Protein AF-A0A951CVF1-F1 (afdb_monomer_lite)

pLDDT: mean 73.62, std 17.89, range [34.09, 97.44]

Radius of gyration: 19.24 Å; chains: 1; bounding box: 40×36×58 Å

Structure (mmCIF, N/CA/C/O backbone):
data_AF-A0A951CVF1-F1
#
_entry.id   AF-A0A951CVF1-F1
#
loop_
_atom_site.group_PDB
_atom_site.id
_atom_site.type_symbol
_atom_site.label_atom_id
_atom_site.label_alt_id
_atom_site.label_comp_id
_atom_site.label_asym_id
_atom_site.label_entity_id
_atom_site.label_seq_id
_atom_site.pdbx_PDB_ins_code
_atom_site.Cartn_x
_atom_site.Cartn_y
_atom_site.Cartn_z
_atom_site.occupancy
_atom_site.B_iso_or_equiv
_atom_site.auth_seq_id
_atom_site.auth_comp_id
_atom_site.auth_asym_id
_atom_site.auth_atom_id
_atom_site.pdbx_PDB_model_num
ATOM 1 N N . MET A 1 1 ? 14.462 -9.670 14.005 1.00 42.16 1 MET A N 1
ATOM 2 C CA . MET A 1 1 ? 14.705 -10.720 12.999 1.00 42.16 1 MET A CA 1
ATOM 3 C C . MET A 1 1 ? 13.395 -11.450 12.802 1.00 42.16 1 MET A C 1
ATOM 5 O O . MET A 1 1 ? 12.771 -11.789 13.803 1.00 42.16 1 MET A O 1
ATOM 9 N N . TYR A 1 2 ? 12.939 -11.582 11.565 1.00 51.69 2 TYR A N 1
ATOM 10 C CA . TYR A 1 2 ? 11.705 -12.276 11.218 1.00 51.69 2 TYR A CA 1
ATOM 11 C C . TYR A 1 2 ? 11.973 -13.214 10.038 1.00 51.69 2 TYR A C 1
ATOM 13 O O . TYR A 1 2 ? 12.841 -12.945 9.209 1.00 51.69 2 TYR A O 1
ATOM 21 N N . LEU A 1 3 ? 11.250 -14.330 10.001 1.00 38.00 3 LEU A N 1
ATOM 22 C CA . LEU A 1 3 ? 11.200 -15.211 8.841 1.00 38.00 3 LEU A CA 1
ATOM 23 C C . LEU A 1 3 ? 9.997 -14.776 8.003 1.00 38.00 3 LEU A C 1
ATOM 25 O O . LEU A 1 3 ? 8.899 -14.655 8.553 1.00 38.00 3 LEU A O 1
ATOM 29 N N . SER A 1 4 ? 10.189 -14.522 6.712 1.00 45.16 4 SER A N 1
ATOM 30 C CA . SER A 1 4 ? 9.096 -14.252 5.779 1.00 45.16 4 SER A CA 1
ATOM 31 C C . SER A 1 4 ? 9.044 -15.333 4.709 1.00 45.16 4 SER A C 1
ATOM 33 O O . SER A 1 4 ? 10.050 -15.742 4.136 1.00 45.16 4 SER A O 1
ATOM 35 N N . THR A 1 5 ? 7.832 -15.804 4.446 1.00 34.09 5 THR A N 1
ATOM 36 C CA . THR A 1 5 ? 7.527 -16.671 3.311 1.00 34.09 5 THR A CA 1
ATOM 37 C C . THR A 1 5 ? 6.423 -15.992 2.526 1.00 34.09 5 THR A C 1
ATOM 39 O O . THR A 1 5 ? 5.352 -15.735 3.085 1.00 34.09 5 THR A O 1
ATOM 42 N N . ARG A 1 6 ? 6.675 -15.665 1.259 1.00 45.50 6 ARG A N 1
ATOM 43 C CA . ARG A 1 6 ? 5.664 -15.078 0.375 1.00 45.50 6 ARG A CA 1
ATOM 44 C C . ARG A 1 6 ? 5.330 -16.068 -0.730 1.00 45.50 6 ARG A C 1
ATOM 46 O O . ARG A 1 6 ? 6.228 -16.575 -1.398 1.00 45.50 6 ARG A O 1
ATOM 53 N N . PHE A 1 7 ? 4.037 -16.331 -0.874 1.00 38.12 7 PHE A N 1
ATOM 54 C CA . PHE A 1 7 ? 3.469 -17.024 -2.019 1.00 38.12 7 PHE A CA 1
ATOM 55 C C . PHE A 1 7 ? 2.869 -15.951 -2.908 1.00 38.12 7 PHE A C 1
ATOM 57 O O . PHE A 1 7 ? 1.955 -15.249 -2.479 1.00 38.12 7 PHE A O 1
ATOM 64 N N . ASP A 1 8 ? 3.419 -15.804 -4.102 1.00 41.84 8 ASP A N 1
ATOM 65 C CA . ASP A 1 8 ? 2.923 -14.856 -5.084 1.00 41.84 8 ASP A CA 1
ATOM 66 C C . ASP A 1 8 ? 2.537 -15.638 -6.337 1.00 41.84 8 ASP A C 1
ATOM 68 O O . ASP A 1 8 ? 3.298 -16.493 -6.801 1.00 41.84 8 ASP A O 1
ATOM 72 N N . GLY A 1 9 ? 1.331 -15.399 -6.836 1.00 35.00 9 GLY A N 1
ATOM 73 C CA . GLY A 1 9 ? 0.785 -16.097 -7.990 1.00 35.00 9 GLY A CA 1
ATOM 74 C C . GLY A 1 9 ? 0.067 -15.115 -8.895 1.00 35.00 9 GLY A C 1
ATOM 75 O O . GLY A 1 9 ? -1.057 -14.717 -8.600 1.00 35.00 9 GLY A O 1
ATOM 76 N N . ASP A 1 10 ? 0.706 -14.751 -10.002 1.00 44.12 10 ASP A N 1
ATOM 77 C CA . ASP A 1 10 ? 0.081 -13.939 -11.037 1.00 44.12 10 ASP A CA 1
ATOM 78 C C . ASP A 1 10 ? -0.820 -14.792 -11.939 1.00 44.12 10 ASP A C 1
ATOM 80 O O . ASP A 1 10 ? -0.379 -15.778 -12.535 1.00 44.12 10 ASP A O 1
ATOM 84 N N . ALA A 1 11 ? -2.077 -14.382 -12.093 1.00 45.47 11 ALA A N 1
ATOM 85 C CA . ALA A 1 11 ? -2.982 -14.950 -13.091 1.00 45.47 11 ALA A CA 1
ATOM 86 C C . ALA A 1 11 ? -2.815 -14.303 -14.483 1.00 45.47 11 ALA A C 1
ATOM 88 O O . ALA A 1 11 ? -3.362 -14.821 -15.457 1.00 45.47 11 ALA A O 1
ATOM 89 N N . ARG A 1 12 ? -2.096 -13.174 -14.594 1.00 47.41 12 ARG A N 1
ATOM 90 C CA . ARG A 1 12 ? -1.974 -12.355 -15.815 1.00 47.41 12 ARG A CA 1
ATOM 91 C C . ARG A 1 12 ? -0.653 -12.532 -16.578 1.00 47.41 12 ARG A C 1
ATOM 93 O O . ARG A 1 12 ? -0.558 -12.075 -17.713 1.00 47.41 12 ARG A O 1
ATOM 100 N N . GLY A 1 13 ? 0.304 -13.292 -16.046 1.00 46.69 13 GLY A N 1
ATOM 101 C CA . GLY A 1 13 ? 1.503 -13.706 -16.783 1.00 46.69 13 GLY A CA 1
ATOM 102 C C . GLY A 1 13 ? 2.522 -12.588 -17.053 1.00 46.69 13 GLY A C 1
ATOM 103 O O . GLY A 1 13 ? 2.377 -11.451 -16.620 1.00 46.69 13 GLY A O 1
ATOM 104 N N . ALA A 1 14 ? 3.610 -12.960 -17.737 1.00 49.53 14 ALA A N 1
ATOM 105 C CA . ALA A 1 14 ? 4.856 -12.196 -17.825 1.00 49.53 14 ALA A CA 1
ATOM 106 C C . ALA A 1 14 ? 4.695 -10.735 -18.280 1.00 49.53 14 ALA A C 1
ATOM 108 O O . ALA A 1 14 ? 3.988 -10.447 -19.245 1.00 49.53 14 ALA A O 1
ATOM 109 N N . VAL A 1 15 ? 5.452 -9.833 -17.654 1.00 49.72 15 VAL A N 1
ATOM 110 C CA . VAL A 1 15 ? 5.527 -8.413 -18.008 1.00 49.72 15 VAL A CA 1
ATOM 111 C C . VAL A 1 15 ? 6.842 -8.173 -18.757 1.00 49.72 15 VAL A C 1
ATOM 113 O O . VAL A 1 15 ? 7.907 -8.485 -18.232 1.00 49.72 15 VAL A O 1
ATOM 116 N N . PRO A 1 16 ? 6.849 -7.670 -19.998 1.00 43.56 16 PRO A N 1
ATOM 117 C CA . PRO A 1 16 ? 8.097 -7.347 -20.686 1.00 43.56 16 PRO A CA 1
ATOM 118 C C . PRO A 1 16 ? 8.904 -6.292 -19.909 1.00 43.56 16 PRO A C 1
ATOM 120 O O . PRO A 1 16 ? 8.435 -5.186 -19.654 1.00 43.56 16 PRO A O 1
ATOM 123 N N . THR A 1 17 ? 10.141 -6.636 -19.546 1.00 45.34 17 THR A N 1
ATOM 124 C CA . THR A 1 17 ? 11.130 -5.721 -18.953 1.00 45.34 17 THR A CA 1
ATOM 125 C C . THR A 1 17 ? 12.345 -5.599 -19.875 1.00 45.34 17 THR A C 1
ATOM 127 O O . THR A 1 17 ? 12.546 -6.429 -20.764 1.00 45.34 17 THR A O 1
ATOM 130 N N . ALA A 1 18 ? 13.193 -4.589 -19.656 1.00 39.81 18 ALA A N 1
ATOM 131 C CA . ALA A 1 18 ? 14.393 -4.336 -20.467 1.00 39.81 18 ALA A CA 1
ATOM 132 C C . ALA A 1 18 ? 15.417 -5.499 -20.493 1.00 39.81 18 ALA A C 1
ATOM 134 O O . ALA A 1 18 ? 16.334 -5.481 -21.310 1.00 39.81 18 ALA A O 1
ATOM 135 N N . TYR A 1 19 ? 15.248 -6.516 -19.639 1.00 34.34 19 TYR A N 1
ATOM 136 C CA . TYR A 1 19 ? 16.113 -7.698 -19.535 1.00 34.34 19 TYR A CA 1
ATOM 137 C C . TYR A 1 19 ? 15.403 -9.008 -19.935 1.00 34.34 19 TYR A C 1
ATOM 139 O O . TYR A 1 19 ? 15.925 -10.092 -19.687 1.00 34.34 19 TYR A O 1
ATOM 147 N N . GLY A 1 20 ? 14.218 -8.920 -20.554 1.00 38.94 20 GLY A N 1
ATOM 148 C CA . GLY A 1 20 ? 13.374 -10.060 -20.933 1.00 38.94 20 GLY A CA 1
ATOM 149 C C . GLY A 1 20 ? 11.994 -10.025 -20.260 1.00 38.94 20 GLY A C 1
ATOM 150 O O . GLY A 1 20 ? 11.681 -9.071 -19.544 1.00 38.94 20 GLY A O 1
ATOM 151 N N . PRO A 1 21 ? 11.130 -11.034 -20.482 1.00 37.12 21 PRO A N 1
ATOM 152 C CA . PRO A 1 21 ? 9.865 -11.160 -19.759 1.00 37.12 21 PRO A CA 1
ATOM 153 C C . PRO A 1 21 ? 10.136 -11.259 -18.248 1.00 37.12 21 PRO A C 1
ATOM 155 O O . PRO A 1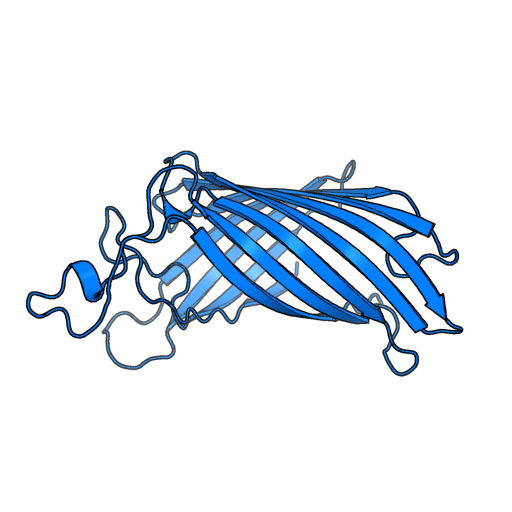 21 ? 10.560 -12.295 -17.740 1.00 37.12 21 PRO A O 1
ATOM 158 N N . GLY A 1 22 ? 9.922 -10.155 -17.537 1.00 35.03 22 GLY A N 1
ATOM 159 C CA . GLY A 1 22 ? 9.963 -10.064 -16.090 1.00 35.03 22 GLY A CA 1
ATOM 160 C C . GLY A 1 22 ? 8.604 -10.452 -15.530 1.00 35.03 22 GLY A C 1
ATOM 161 O O . GLY A 1 22 ? 7.594 -9.794 -15.738 1.00 35.03 22 GLY A O 1
ATOM 162 N N . TYR A 1 23 ? 8.553 -11.555 -14.809 1.00 43.53 23 TYR A N 1
ATOM 163 C CA . TYR A 1 23 ? 7.351 -11.939 -14.086 1.00 43.53 23 TYR A CA 1
ATOM 164 C C . TYR A 1 23 ? 7.339 -11.146 -12.772 1.00 43.53 23 TYR A C 1
ATOM 166 O O . TYR A 1 23 ? 8.226 -11.320 -11.929 1.00 43.53 23 TYR A O 1
ATOM 174 N N . LEU A 1 24 ? 6.375 -10.233 -12.612 1.00 46.69 24 LEU A N 1
ATOM 175 C CA . LEU A 1 24 ? 6.220 -9.448 -11.376 1.00 46.69 24 LEU A CA 1
ATOM 176 C C . LEU A 1 24 ? 5.932 -10.357 -10.183 1.00 46.69 24 LEU A C 1
ATOM 178 O O . LEU A 1 24 ? 6.469 -10.139 -9.099 1.00 46.69 24 LEU A O 1
ATOM 182 N N . SER A 1 25 ? 5.222 -11.448 -10.458 1.00 40.81 25 SER A N 1
ATOM 183 C CA . SER A 1 25 ? 5.150 -12.649 -9.650 1.00 40.81 25 SER A CA 1
ATOM 184 C C . SER A 1 25 ? 5.539 -13.833 -10.533 1.00 40.81 25 SER A C 1
ATOM 186 O O . SER A 1 25 ? 4.828 -14.254 -11.443 1.00 40.81 25 SER A O 1
ATOM 188 N N . GLU A 1 26 ? 6.736 -14.359 -10.302 1.00 41.47 26 GLU A N 1
ATOM 189 C CA . GLU A 1 26 ? 7.000 -15.743 -10.669 1.00 41.47 26 GLU A CA 1
ATOM 190 C C . GLU A 1 26 ? 6.181 -16.593 -9.703 1.00 41.47 26 GLU A C 1
ATOM 192 O O . GLU A 1 26 ? 6.094 -16.243 -8.528 1.00 41.47 26 GLU A O 1
ATOM 197 N N . THR A 1 27 ? 5.617 -17.708 -10.161 1.00 47.19 27 THR A N 1
ATOM 198 C CA . THR A 1 27 ? 5.191 -18.826 -9.305 1.00 47.19 27 THR A CA 1
ATOM 199 C C . THR A 1 27 ? 6.395 -19.330 -8.510 1.00 47.19 27 THR A C 1
ATOM 201 O O . THR A 1 27 ? 7.038 -20.325 -8.860 1.00 47.19 27 THR A O 1
ATOM 204 N N . ALA A 1 28 ? 6.752 -18.564 -7.491 1.00 40.22 28 ALA A N 1
ATOM 205 C CA . ALA A 1 28 ? 7.983 -18.651 -6.751 1.00 40.22 28 ALA A CA 1
ATOM 206 C C . ALA A 1 28 ? 7.670 -18.516 -5.267 1.00 40.22 28 ALA A C 1
ATOM 208 O O . ALA A 1 28 ? 6.965 -17.609 -4.824 1.00 40.22 28 ALA A O 1
ATOM 209 N N . VAL A 1 29 ? 8.211 -19.449 -4.498 1.00 43.66 29 VAL A N 1
ATOM 210 C CA . VAL A 1 29 ? 8.271 -19.344 -3.051 1.00 43.66 29 VAL A CA 1
ATOM 211 C C . VAL A 1 29 ? 9.489 -18.491 -2.746 1.00 43.66 29 VAL A C 1
ATOM 213 O O . VAL A 1 29 ? 10.617 -18.918 -2.987 1.00 43.66 29 VAL A O 1
ATOM 216 N N . ILE A 1 30 ? 9.270 -17.278 -2.244 1.00 49.97 30 ILE A N 1
ATOM 217 C CA . ILE A 1 30 ? 10.370 -16.439 -1.765 1.00 49.97 30 ILE A CA 1
ATOM 218 C C . ILE A 1 30 ? 10.569 -16.756 -0.287 1.00 49.97 30 ILE A C 1
ATOM 220 O O . ILE A 1 30 ? 9.703 -16.453 0.543 1.00 49.97 30 ILE A O 1
ATOM 224 N N . LEU A 1 31 ? 11.695 -17.397 0.025 1.00 44.88 31 LEU A N 1
ATOM 225 C CA . LEU A 1 31 ? 12.142 -17.626 1.396 1.00 44.88 31 LEU A CA 1
ATOM 226 C C . LEU A 1 31 ? 13.079 -16.485 1.781 1.00 44.88 31 LEU A C 1
ATOM 228 O O . LEU A 1 31 ? 14.192 -16.406 1.269 1.00 44.88 31 LEU A O 1
ATOM 232 N N . GLY A 1 32 ? 12.612 -15.593 2.654 1.00 47.78 32 GLY A N 1
ATOM 233 C CA . GLY A 1 32 ? 13.332 -14.400 3.084 1.00 47.78 32 GLY A CA 1
ATOM 234 C C . GLY A 1 32 ? 13.745 -14.464 4.552 1.00 47.78 32 GLY A C 1
ATOM 235 O O . GLY A 1 32 ? 12.953 -14.809 5.436 1.00 47.78 32 GLY A O 1
ATOM 236 N N . LEU A 1 33 ? 14.993 -14.086 4.829 1.00 49.88 33 LEU A N 1
ATOM 237 C CA . LEU A 1 33 ? 15.462 -13.778 6.174 1.00 49.88 33 LEU A CA 1
ATOM 238 C C . LEU A 1 33 ? 15.526 -12.261 6.342 1.00 49.88 33 LEU A C 1
ATOM 240 O O . LEU A 1 33 ? 16.337 -11.577 5.714 1.00 49.88 33 LEU A O 1
ATOM 244 N N . GLY A 1 34 ? 14.650 -11.742 7.199 1.00 49.94 34 GLY A N 1
ATOM 245 C CA . GLY A 1 34 ? 14.460 -10.314 7.390 1.00 49.94 34 GLY A CA 1
ATOM 246 C C . GLY A 1 34 ? 14.977 -9.793 8.727 1.00 49.94 34 GLY A C 1
ATOM 247 O O . GLY A 1 34 ? 14.846 -10.418 9.789 1.00 49.94 34 GLY A O 1
ATOM 248 N N . MET A 1 35 ? 15.509 -8.579 8.711 1.00 56.41 35 MET A N 1
ATOM 249 C CA . MET A 1 35 ? 15.710 -7.756 9.897 1.00 56.41 35 MET A CA 1
ATOM 250 C C . MET A 1 35 ? 14.869 -6.491 9.773 1.00 56.41 35 MET A C 1
ATOM 252 O O . MET A 1 35 ? 14.878 -5.837 8.740 1.00 56.41 35 MET A O 1
ATOM 256 N N . ALA A 1 36 ? 14.161 -6.140 10.845 1.00 66.12 36 ALA A N 1
ATOM 257 C CA . ALA A 1 36 ? 13.445 -4.878 10.968 1.00 66.12 36 ALA A CA 1
ATOM 258 C C . ALA A 1 36 ? 13.985 -4.119 12.182 1.00 66.12 36 ALA A C 1
ATOM 260 O O . ALA A 1 36 ? 14.271 -4.728 13.223 1.00 66.12 36 ALA A O 1
ATOM 261 N N . SER A 1 37 ? 14.139 -2.805 12.046 1.00 60.81 37 SER A N 1
ATOM 262 C CA . SER A 1 37 ? 14.485 -1.914 13.145 1.00 60.81 37 SER A CA 1
ATOM 263 C C . SER A 1 37 ? 13.315 -1.793 14.120 1.00 60.81 37 SER A C 1
ATOM 265 O O . SER A 1 37 ? 12.166 -2.101 13.801 1.00 60.81 37 SER A O 1
ATOM 267 N N . LYS A 1 38 ? 13.589 -1.293 15.329 1.00 71.69 38 LYS A N 1
ATOM 268 C CA . LYS A 1 38 ? 12.503 -0.800 16.181 1.00 71.69 38 LYS A CA 1
ATOM 269 C C . LYS A 1 38 ? 11.852 0.406 15.484 1.00 71.69 38 LYS A C 1
ATOM 271 O O . LYS A 1 38 ? 12.597 1.210 14.914 1.00 71.69 38 LYS A O 1
ATOM 276 N N . PRO A 1 39 ? 10.517 0.551 15.531 1.00 71.25 39 PRO A N 1
ATOM 277 C CA . PRO A 1 39 ? 9.862 1.742 15.018 1.00 71.25 39 PRO A CA 1
ATOM 278 C C . PRO A 1 39 ? 10.392 2.990 15.733 1.00 71.25 39 PRO A C 1
ATOM 280 O O . PRO A 1 39 ? 10.369 3.062 16.963 1.00 71.25 39 PRO A O 1
ATOM 283 N N . TRP A 1 40 ? 10.865 3.972 14.974 1.00 68.12 40 TRP A N 1
ATOM 284 C CA . TRP A 1 40 ? 11.334 5.262 15.474 1.00 68.12 40 TRP A CA 1
ATOM 285 C C . TRP A 1 40 ? 10.550 6.372 14.778 1.00 68.12 40 TRP A C 1
ATOM 287 O O . TRP A 1 40 ? 10.551 6.459 13.557 1.00 68.12 40 TRP A O 1
ATOM 297 N N . HIS A 1 41 ? 9.802 7.179 15.537 1.00 74.31 41 HIS A N 1
ATOM 298 C CA . HIS A 1 41 ? 8.880 8.195 14.996 1.00 74.31 41 HIS A CA 1
ATOM 299 C C . HIS A 1 41 ? 7.956 7.690 13.869 1.00 74.31 41 HIS A C 1
ATOM 301 O O . HIS A 1 41 ? 7.728 8.389 12.883 1.00 74.31 41 HIS A O 1
ATOM 307 N N . HIS A 1 42 ? 7.384 6.492 14.040 1.00 74.19 42 HIS A N 1
ATOM 308 C CA . HIS A 1 42 ? 6.515 5.825 13.056 1.00 74.19 42 HIS A CA 1
ATOM 309 C C . HIS A 1 42 ? 7.219 5.342 11.780 1.00 74.19 42 HIS A C 1
ATOM 311 O O . HIS A 1 42 ? 6.539 4.913 10.852 1.00 74.19 42 HIS A O 1
ATOM 317 N N . LEU A 1 43 ? 8.552 5.383 11.745 1.00 69.56 43 LEU A N 1
ATOM 318 C CA . LEU A 1 43 ? 9.378 4.830 10.679 1.00 69.56 43 LEU A CA 1
ATOM 319 C C . LEU A 1 43 ? 9.985 3.504 11.124 1.00 69.56 43 LEU A C 1
ATOM 321 O O . LEU A 1 43 ? 10.550 3.398 12.212 1.00 69.56 43 LEU A O 1
ATOM 325 N N . THR A 1 44 ? 9.901 2.504 10.260 1.00 75.12 44 THR A N 1
ATOM 326 C CA . THR A 1 44 ? 10.525 1.197 10.439 1.00 75.12 44 THR A CA 1
ATOM 327 C C . THR A 1 44 ? 11.395 0.923 9.227 1.00 75.12 44 THR A C 1
ATOM 329 O O . THR A 1 44 ? 10.906 0.919 8.101 1.00 75.12 44 THR A O 1
ATOM 332 N N . ALA A 1 45 ? 12.685 0.697 9.445 1.00 71.19 45 ALA A N 1
ATOM 333 C CA . ALA A 1 45 ? 13.577 0.231 8.397 1.00 71.19 45 ALA A CA 1
ATOM 334 C C . ALA A 1 45 ? 13.592 -1.294 8.399 1.00 71.19 45 ALA A C 1
ATOM 336 O O . ALA A 1 45 ? 13.619 -1.913 9.465 1.00 71.19 45 ALA A O 1
ATOM 337 N N . TRP A 1 46 ? 13.599 -1.908 7.225 1.00 77.44 46 TRP A N 1
ATOM 338 C CA . TRP A 1 46 ? 13.741 -3.347 7.092 1.00 77.44 46 TRP A CA 1
ATOM 339 C C . TRP A 1 46 ? 14.666 -3.704 5.937 1.00 77.44 46 TRP A C 1
ATOM 341 O O . TRP A 1 46 ? 14.816 -2.962 4.968 1.00 77.44 46 TRP A O 1
ATOM 351 N N . ALA A 1 47 ? 15.310 -4.851 6.067 1.00 62.69 47 ALA A N 1
ATOM 352 C CA . ALA A 1 47 ? 16.105 -5.461 5.022 1.00 62.69 47 ALA A CA 1
ATOM 353 C C . ALA A 1 47 ? 15.797 -6.952 5.010 1.00 62.69 47 ALA A C 1
ATOM 355 O O . ALA A 1 47 ? 15.733 -7.584 6.065 1.00 62.69 47 ALA A O 1
ATOM 356 N N . GLU A 1 48 ? 15.592 -7.496 3.821 1.00 67.69 48 GLU A N 1
ATOM 357 C CA . GLU A 1 48 ? 15.296 -8.897 3.580 1.00 67.69 48 GLU A CA 1
ATOM 358 C C . GLU A 1 48 ? 16.265 -9.421 2.524 1.00 67.69 48 GLU A C 1
ATOM 360 O O . GLU A 1 48 ? 16.375 -8.874 1.424 1.00 67.69 48 GLU A O 1
ATOM 365 N N . ALA A 1 49 ? 16.987 -10.476 2.883 1.00 67.31 49 ALA A N 1
ATOM 366 C CA . ALA A 1 49 ? 17.728 -11.286 1.933 1.00 67.31 49 ALA A CA 1
ATOM 367 C C . ALA A 1 49 ? 16.926 -12.565 1.729 1.00 67.31 49 ALA A C 1
ATOM 369 O O . ALA A 1 49 ? 16.701 -13.305 2.691 1.00 67.31 49 ALA A O 1
ATOM 370 N N . GLY A 1 50 ? 16.459 -12.798 0.510 1.00 56.28 50 GLY A N 1
ATOM 371 C CA . GLY A 1 50 ? 15.694 -13.986 0.181 1.00 56.28 50 GLY A CA 1
ATOM 372 C C . GLY A 1 50 ? 16.172 -14.667 -1.085 1.00 56.28 50 GLY A C 1
ATOM 373 O O . GLY A 1 50 ? 16.923 -14.109 -1.883 1.00 56.28 50 GLY A O 1
ATOM 374 N N . GLU A 1 51 ? 15.708 -15.895 -1.259 1.00 49.91 51 GLU A N 1
ATOM 375 C CA . GLU A 1 51 ? 15.845 -16.640 -2.504 1.00 49.91 51 GLU A CA 1
ATOM 376 C C . GLU A 1 51 ? 14.455 -16.930 -3.056 1.00 49.91 51 GLU A C 1
ATOM 378 O O . GLU A 1 51 ? 13.578 -17.427 -2.344 1.00 49.91 51 GLU A O 1
ATOM 383 N N . ALA A 1 52 ? 14.250 -16.590 -4.327 1.00 51.38 52 ALA A N 1
ATOM 384 C CA . ALA A 1 52 ? 13.039 -16.933 -5.054 1.00 51.38 52 ALA A CA 1
ATOM 385 C C . ALA A 1 52 ? 13.206 -18.329 -5.671 1.00 51.38 52 ALA A C 1
ATOM 387 O O . ALA A 1 52 ? 14.006 -18.517 -6.590 1.00 51.38 52 ALA A O 1
ATOM 388 N N . LEU A 1 53 ? 12.446 -19.303 -5.163 1.00 52.22 53 LEU A N 1
ATOM 389 C CA . LEU A 1 53 ? 12.421 -20.686 -5.643 1.00 52.2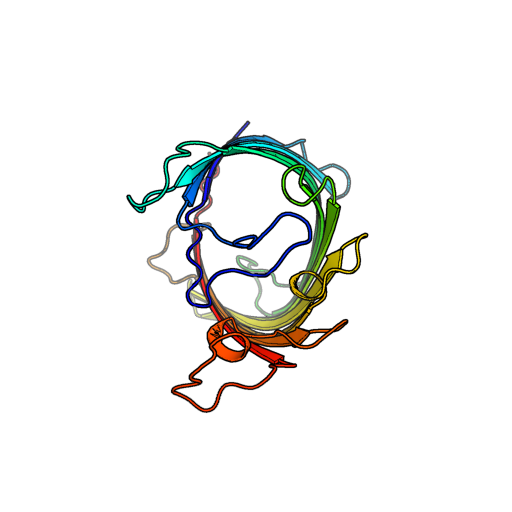2 53 LE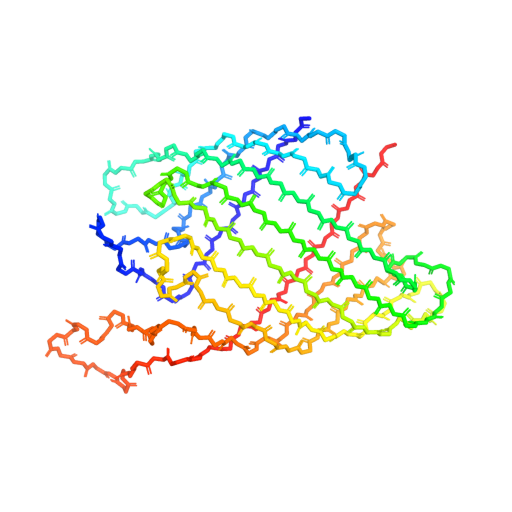U A CA 1
ATOM 390 C C . LEU A 1 53 ? 11.196 -20.900 -6.535 1.00 52.22 53 LEU A C 1
ATOM 392 O O . LEU A 1 53 ? 10.069 -20.908 -6.043 1.00 52.22 53 LEU A O 1
ATOM 396 N N . ARG A 1 54 ? 11.390 -21.089 -7.843 1.00 48.81 54 ARG A N 1
ATOM 397 C CA . ARG A 1 54 ? 10.298 -21.364 -8.798 1.00 48.81 54 ARG A CA 1
ATOM 398 C C . ARG A 1 54 ? 9.764 -22.796 -8.644 1.00 48.81 54 ARG A C 1
ATOM 400 O O . ARG A 1 54 ? 10.543 -23.741 -8.623 1.00 48.81 54 ARG A O 1
ATOM 407 N N . TYR A 1 55 ? 8.438 -22.966 -8.574 1.00 45.09 55 TYR A N 1
ATOM 408 C CA . TYR A 1 55 ? 7.792 -24.279 -8.365 1.00 45.09 55 TYR A CA 1
ATOM 409 C C . TYR A 1 55 ? 7.361 -25.001 -9.666 1.00 45.09 55 TYR A C 1
ATOM 411 O O . TYR A 1 55 ? 7.016 -26.180 -9.619 1.00 45.09 55 TYR A O 1
ATOM 419 N N . LEU A 1 56 ? 7.387 -24.346 -10.839 1.00 44.47 56 LEU A N 1
ATOM 420 C CA . LEU A 1 56 ? 6.987 -24.965 -12.120 1.00 44.47 56 LEU A CA 1
ATOM 421 C C . LEU A 1 56 ? 8.188 -25.510 -12.926 1.00 44.47 56 LEU A C 1
ATOM 423 O O . LEU A 1 56 ? 9.215 -24.836 -13.003 1.00 44.47 56 LEU A O 1
ATOM 427 N N . PRO A 1 57 ? 8.080 -26.692 -13.575 1.00 42.81 57 PRO A N 1
ATOM 428 C CA . PRO A 1 57 ? 9.242 -27.540 -13.881 1.00 42.81 57 PRO A CA 1
ATOM 429 C C . PRO A 1 57 ? 10.020 -27.205 -15.163 1.00 42.81 57 PRO A C 1
ATOM 431 O O . PRO A 1 57 ? 10.859 -28.005 -15.563 1.00 42.81 57 PRO A O 1
ATOM 434 N N . ASN A 1 58 ? 9.730 -26.103 -15.865 1.00 44.59 58 ASN A N 1
ATOM 435 C CA . ASN A 1 58 ? 10.071 -26.014 -17.295 1.00 44.59 58 ASN A CA 1
ATOM 436 C C . ASN A 1 58 ? 11.163 -25.005 -17.699 1.00 44.59 58 ASN A C 1
ATOM 438 O O . ASN A 1 58 ? 11.217 -24.616 -18.862 1.00 44.59 58 ASN A O 1
ATOM 442 N N . THR A 1 59 ? 12.057 -24.597 -16.794 1.00 47.66 59 THR A N 1
ATOM 443 C CA . THR A 1 59 ? 13.251 -23.798 -17.151 1.00 47.66 59 THR A CA 1
ATOM 444 C C . THR A 1 59 ? 14.414 -24.061 -16.186 1.00 47.66 59 THR A C 1
ATOM 446 O O . THR A 1 59 ? 14.205 -24.088 -14.979 1.00 47.66 59 THR A O 1
ATOM 449 N N . ASN A 1 60 ? 15.627 -24.225 -16.726 1.00 51.22 60 ASN A N 1
ATOM 450 C CA . ASN A 1 60 ? 16.857 -24.716 -16.073 1.00 51.22 60 ASN A CA 1
ATOM 451 C C . ASN A 1 60 ? 17.508 -23.818 -14.990 1.00 51.22 60 ASN A C 1
ATOM 453 O O . ASN A 1 60 ? 18.624 -24.123 -14.581 1.00 51.22 60 ASN A O 1
ATOM 457 N N . ASP A 1 61 ? 16.850 -22.764 -14.497 1.00 49.41 61 ASP A N 1
ATOM 458 C CA . ASP A 1 61 ? 17.389 -21.902 -13.430 1.00 49.41 61 ASP A CA 1
ATOM 459 C C . ASP A 1 61 ? 16.513 -21.980 -12.174 1.00 49.41 61 ASP A C 1
ATOM 461 O O . ASP A 1 61 ? 15.336 -21.611 -12.181 1.00 49.41 61 ASP A O 1
ATOM 465 N N . THR A 1 62 ? 17.092 -22.511 -11.095 1.00 55.00 62 THR A N 1
ATOM 466 C CA . THR A 1 62 ? 16.374 -23.044 -9.925 1.00 55.00 62 THR A CA 1
ATOM 467 C C . THR A 1 62 ? 16.349 -22.134 -8.693 1.00 55.00 62 THR A C 1
ATOM 469 O O . THR A 1 62 ? 15.542 -22.385 -7.800 1.00 55.00 62 THR A O 1
ATOM 472 N N . ALA A 1 63 ? 17.144 -21.064 -8.626 1.00 55.75 63 ALA A N 1
ATOM 473 C CA . ALA A 1 63 ? 17.080 -20.087 -7.533 1.00 55.75 63 ALA A CA 1
ATOM 474 C C . ALA A 1 63 ? 17.682 -18.741 -7.960 1.00 55.75 63 ALA A C 1
ATOM 476 O O . ALA A 1 63 ? 18.825 -18.693 -8.414 1.00 55.75 63 ALA A O 1
ATOM 477 N N . ILE A 1 64 ? 16.931 -17.645 -7.800 1.00 63.69 64 ILE A N 1
ATOM 478 C CA . ILE A 1 64 ? 17.426 -16.286 -8.074 1.00 63.69 64 ILE A CA 1
ATOM 479 C C . ILE A 1 64 ? 17.531 -15.527 -6.741 1.00 63.69 64 ILE A C 1
ATOM 481 O O . ILE A 1 64 ? 16.527 -15.444 -6.022 1.00 63.69 64 ILE A O 1
ATOM 485 N N . PRO A 1 65 ? 18.706 -14.962 -6.396 1.00 61.28 65 PRO A N 1
ATOM 486 C CA . PRO A 1 65 ? 18.863 -14.177 -5.178 1.00 61.28 65 PRO A CA 1
ATOM 487 C C . PRO A 1 65 ? 18.066 -12.868 -5.271 1.00 61.28 65 PRO A C 1
ATOM 489 O O . PRO A 1 65 ? 18.203 -12.101 -6.229 1.00 61.28 65 PRO A O 1
ATOM 492 N N . ASP A 1 66 ? 17.248 -12.600 -4.256 1.00 63.78 66 ASP A N 1
ATOM 493 C CA . ASP A 1 66 ? 16.394 -11.420 -4.149 1.00 63.78 66 ASP A CA 1
ATOM 494 C C . ASP A 1 66 ? 16.756 -10.626 -2.888 1.00 63.78 66 ASP A C 1
ATOM 496 O O . ASP A 1 66 ? 16.469 -11.019 -1.756 1.00 63.78 66 ASP A O 1
ATOM 500 N N . TYR A 1 67 ? 17.425 -9.492 -3.094 1.00 73.31 67 TYR A N 1
ATOM 501 C CA . TYR A 1 67 ? 17.787 -8.570 -2.023 1.00 73.31 67 TYR A CA 1
ATOM 502 C C . TYR A 1 67 ? 16.851 -7.372 -2.051 1.00 73.31 67 TYR A C 1
ATOM 504 O O . TYR A 1 67 ? 16.808 -6.627 -3.041 1.00 73.31 67 TYR A O 1
ATOM 512 N N . ARG A 1 68 ? 16.144 -7.168 -0.938 1.00 78.31 68 ARG A N 1
ATOM 513 C CA . ARG A 1 68 ? 15.217 -6.057 -0.757 1.00 78.31 68 ARG A CA 1
ATOM 514 C C . ARG A 1 68 ? 15.536 -5.301 0.517 1.00 78.31 68 ARG A C 1
ATOM 516 O O . ARG A 1 68 ? 15.864 -5.878 1.550 1.00 78.31 68 ARG A O 1
ATOM 523 N N . GLY A 1 69 ? 15.416 -3.991 0.450 1.00 79.25 69 GLY A N 1
ATOM 524 C CA . GLY A 1 69 ? 15.524 -3.134 1.620 1.00 79.25 69 GLY A CA 1
ATOM 525 C C . GLY A 1 69 ? 14.505 -2.029 1.517 1.00 79.25 69 GLY A C 1
ATOM 526 O O . GLY A 1 69 ? 14.193 -1.587 0.415 1.00 79.25 69 GLY A O 1
ATOM 527 N N . GLY A 1 70 ? 13.976 -1.577 2.642 1.00 82.31 70 GLY A N 1
ATOM 528 C CA . GLY A 1 70 ? 12.989 -0.525 2.595 1.00 82.31 70 GLY A CA 1
ATOM 529 C C . GLY A 1 70 ? 12.752 0.204 3.896 1.00 82.31 70 GLY A C 1
ATOM 530 O O . GLY A 1 70 ? 13.195 -0.188 4.976 1.00 82.31 70 GLY A O 1
ATOM 531 N N . LEU A 1 71 ? 12.034 1.307 3.752 1.00 81.25 71 LEU A N 1
ATOM 532 C CA . LEU A 1 71 ? 11.520 2.122 4.836 1.00 81.25 71 LEU A CA 1
ATOM 533 C C . LEU A 1 71 ? 9.999 2.058 4.771 1.00 81.25 71 LEU A C 1
ATOM 535 O O . LEU A 1 71 ? 9.427 2.297 3.714 1.00 81.25 71 LEU A O 1
ATOM 539 N N . ASN A 1 72 ? 9.368 1.760 5.899 1.00 80.12 72 ASN A N 1
ATOM 540 C CA . ASN A 1 72 ? 7.926 1.801 6.083 1.00 80.12 72 ASN A CA 1
ATOM 541 C C . ASN A 1 72 ? 7.589 2.927 7.061 1.00 80.12 72 ASN A C 1
ATOM 543 O O . ASN A 1 72 ? 8.141 2.985 8.161 1.00 80.12 72 ASN A O 1
ATOM 547 N N . ALA A 1 73 ? 6.680 3.810 6.675 1.00 78.69 73 ALA A N 1
ATOM 548 C CA . ALA A 1 73 ? 6.093 4.824 7.532 1.00 78.69 73 ALA A CA 1
ATOM 549 C C . ALA A 1 73 ? 4.597 4.546 7.652 1.00 78.69 73 ALA A C 1
ATOM 551 O O . ALA A 1 73 ? 3.882 4.654 6.662 1.00 78.69 73 ALA A O 1
ATOM 552 N N . ALA A 1 74 ? 4.102 4.228 8.846 1.00 78.00 74 ALA A N 1
ATOM 553 C CA . ALA A 1 74 ? 2.683 3.943 9.053 1.00 78.00 74 ALA A CA 1
ATOM 554 C C . ALA A 1 74 ? 2.090 4.865 10.119 1.00 78.00 74 ALA A C 1
ATOM 556 O O . ALA A 1 74 ? 2.604 4.972 11.235 1.00 78.00 74 ALA A O 1
ATOM 557 N N . ARG A 1 75 ? 0.982 5.529 9.794 1.00 82.50 75 ARG A N 1
ATOM 558 C CA . ARG A 1 75 ? 0.218 6.350 10.737 1.00 82.50 75 ARG A CA 1
ATOM 559 C C . ARG A 1 75 ? -1.255 6.011 10.649 1.00 82.50 75 ARG A C 1
ATOM 561 O O . ARG A 1 75 ? -1.813 5.914 9.565 1.00 82.50 75 ARG A O 1
ATOM 568 N N . GLY A 1 76 ? -1.887 5.883 11.806 1.00 82.62 76 GLY A N 1
ATOM 569 C CA . GLY A 1 76 ? -3.319 5.666 11.917 1.00 82.62 76 GLY A CA 1
ATOM 570 C C . GLY A 1 76 ? -3.933 6.632 12.921 1.00 82.62 76 GLY A C 1
ATOM 571 O O . GLY A 1 76 ? -3.323 6.949 13.941 1.00 82.62 76 GLY A O 1
ATOM 572 N N . PHE A 1 77 ? -5.141 7.094 12.626 1.00 86.19 77 PHE A N 1
ATOM 573 C CA . PHE A 1 77 ? -5.904 8.039 13.430 1.00 86.19 77 PHE A CA 1
ATOM 574 C C . PHE A 1 77 ? -7.326 7.520 13.649 1.00 86.19 77 PHE A C 1
ATOM 576 O O . PHE A 1 77 ? -7.907 6.864 12.781 1.00 86.19 77 PHE A O 1
ATOM 583 N N . GLY A 1 78 ? -7.904 7.869 14.800 1.00 87.31 78 GLY A N 1
ATOM 584 C CA . GLY A 1 78 ? -9.291 7.555 15.135 1.00 87.31 78 GLY A CA 1
ATOM 585 C C . GLY A 1 78 ? -9.506 6.108 15.579 1.00 87.31 78 GLY A C 1
ATOM 586 O O . GLY A 1 78 ? -8.659 5.494 16.230 1.00 87.31 78 GLY A O 1
ATOM 587 N N . SER A 1 79 ? -10.678 5.571 15.256 1.00 88.75 79 SER A N 1
ATOM 588 C CA . SER A 1 79 ? -11.121 4.252 15.706 1.00 88.75 79 SER A CA 1
ATOM 589 C C . SER A 1 79 ? -10.582 3.139 14.809 1.00 88.75 79 SER A C 1
ATOM 591 O O . SER A 1 79 ? -11.337 2.562 14.036 1.00 88.75 79 SER A O 1
ATOM 593 N N . LEU A 1 80 ? -9.288 2.828 14.891 1.00 83.44 80 LEU A N 1
ATOM 594 C CA . LEU A 1 80 ? -8.660 1.731 14.132 1.00 83.44 80 LEU A CA 1
ATOM 595 C C . LEU A 1 80 ? -9.192 0.341 14.537 1.00 83.44 80 LEU A C 1
ATOM 597 O O . LEU A 1 80 ? -9.990 0.202 15.469 1.00 83.44 80 LEU A O 1
ATOM 601 N N . LEU A 1 81 ? -8.753 -0.701 13.826 1.00 73.69 81 LEU A N 1
ATOM 602 C CA . LEU A 1 81 ? -9.230 -2.063 14.050 1.00 73.69 81 LEU A CA 1
ATOM 603 C C . LEU A 1 81 ? -8.751 -2.531 15.430 1.00 73.69 81 LEU A C 1
ATOM 605 O O . LEU A 1 81 ? -7.564 -2.451 15.734 1.00 73.69 81 LEU A O 1
ATOM 609 N N . GLY A 1 82 ? -9.679 -2.957 16.288 1.00 71.88 82 GLY A N 1
ATOM 610 C CA . GLY A 1 82 ? -9.396 -3.252 17.699 1.00 71.88 82 GLY A CA 1
ATOM 611 C C . GLY A 1 82 ? -9.528 -2.054 18.651 1.00 71.88 82 GLY A C 1
ATOM 612 O O . GLY A 1 82 ? -9.343 -2.213 19.859 1.00 71.88 82 GLY A O 1
ATOM 613 N N . SER A 1 83 ? -9.898 -0.865 18.157 1.00 74.94 83 SER A N 1
ATOM 614 C CA . SER A 1 83 ? -10.276 0.256 19.024 1.00 74.94 83 SER A CA 1
ATOM 615 C C . SER A 1 83 ? -11.478 -0.108 19.903 1.00 74.94 83 SER A C 1
ATOM 617 O O . SER A 1 83 ? -12.404 -0.813 19.490 1.00 74.94 83 SER A O 1
ATOM 619 N N . ARG A 1 84 ? -11.494 0.404 21.139 1.00 76.50 84 ARG A N 1
ATOM 620 C CA . ARG A 1 84 ? -12.614 0.193 22.072 1.00 76.50 84 ARG A CA 1
ATOM 621 C C . ARG A 1 84 ? -13.891 0.887 21.603 1.00 76.50 84 ARG A C 1
ATOM 623 O O . ARG A 1 84 ? -14.977 0.410 21.924 1.00 76.50 84 ARG A O 1
ATOM 630 N N . THR A 1 85 ? -13.755 1.982 20.858 1.00 85.31 85 THR A N 1
ATOM 631 C CA . THR A 1 85 ? -14.861 2.835 20.423 1.00 85.31 85 THR A CA 1
ATOM 632 C C . THR A 1 85 ? -15.079 2.735 18.911 1.00 85.31 85 THR A C 1
ATOM 634 O O . THR A 1 85 ? -14.107 2.800 18.152 1.00 85.31 85 THR A O 1
ATOM 637 N N . PRO A 1 86 ? -16.334 2.615 18.437 1.00 91.19 86 PRO A N 1
ATOM 638 C CA . PRO A 1 86 ? -16.647 2.764 17.018 1.00 91.19 86 PRO A CA 1
ATOM 639 C C . PRO A 1 86 ? -16.465 4.226 16.590 1.00 91.19 86 PRO A C 1
ATOM 641 O O . PRO A 1 86 ? -16.631 5.141 17.398 1.00 91.19 86 PRO A O 1
ATOM 644 N N . GLY A 1 87 ? -16.143 4.466 15.321 1.00 93.00 87 GLY A N 1
ATOM 645 C CA . GLY A 1 87 ? -15.857 5.820 14.850 1.00 93.00 87 GLY A CA 1
ATOM 646 C C . GLY A 1 87 ? -15.193 5.873 13.484 1.00 93.00 87 GLY A C 1
ATOM 647 O O . GLY A 1 87 ? -14.951 4.843 12.857 1.00 93.00 87 GLY A O 1
ATOM 648 N N . LEU A 1 88 ? -14.923 7.091 13.019 1.00 94.50 88 LEU A N 1
ATOM 649 C CA . LEU A 1 88 ? -14.128 7.311 11.816 1.00 94.50 88 LEU A CA 1
ATOM 650 C C . LEU A 1 88 ? -12.678 6.908 12.066 1.00 94.50 88 LEU A C 1
ATOM 652 O O . LEU A 1 88 ? -12.160 7.051 13.179 1.00 94.50 88 LEU A O 1
ATOM 656 N N . PHE A 1 89 ? -12.032 6.425 11.017 1.00 92.44 89 PHE A N 1
ATOM 657 C CA . PHE A 1 89 ? -10.616 6.123 11.041 1.00 92.44 89 PHE A CA 1
ATOM 658 C C . PHE A 1 89 ? -9.950 6.531 9.734 1.00 92.44 89 PHE A C 1
ATOM 660 O O . PHE A 1 89 ? -10.583 6.605 8.678 1.00 92.44 89 PHE A O 1
ATOM 667 N N . TYR A 1 90 ? -8.652 6.781 9.832 1.00 92.25 90 TYR A N 1
ATOM 668 C CA . TYR A 1 90 ? -7.792 7.021 8.689 1.00 92.25 90 TYR A CA 1
ATOM 669 C C . TYR A 1 90 ? -6.437 6.373 8.942 1.00 92.25 90 TYR A C 1
ATOM 671 O O . TYR A 1 90 ? -5.832 6.598 9.987 1.00 92.25 90 TYR A O 1
ATOM 679 N N . GLU A 1 91 ? -5.969 5.570 8.002 1.00 86.12 91 GLU A N 1
ATOM 680 C CA . GLU A 1 91 ? -4.683 4.886 8.019 1.00 86.12 91 GLU A CA 1
ATOM 681 C C . GLU A 1 91 ? -3.927 5.278 6.752 1.00 86.12 91 GLU A C 1
ATOM 683 O O . GLU A 1 91 ? -4.463 5.214 5.650 1.00 86.12 91 GLU A O 1
ATOM 688 N N . THR A 1 92 ? -2.683 5.706 6.911 1.00 86.62 92 THR A N 1
ATOM 689 C CA . THR A 1 92 ? -1.773 5.992 5.809 1.00 86.62 92 THR A CA 1
ATOM 690 C C . THR A 1 92 ? -0.488 5.216 6.024 1.00 86.62 92 THR A C 1
ATOM 692 O O . THR A 1 92 ? 0.049 5.146 7.134 1.00 86.62 92 THR A O 1
ATOM 695 N N . THR A 1 93 ? -0.016 4.579 4.968 1.00 84.69 93 THR A N 1
ATOM 696 C CA . THR A 1 93 ? 1.236 3.840 4.938 1.00 84.69 93 THR A CA 1
ATOM 697 C C . THR A 1 93 ? 2.022 4.297 3.726 1.00 84.69 93 THR A C 1
ATOM 699 O O . THR A 1 93 ? 1.461 4.449 2.644 1.00 84.69 93 THR A O 1
ATOM 702 N N . ALA A 1 94 ? 3.306 4.558 3.910 1.00 85.88 94 ALA A N 1
ATOM 703 C CA . ALA A 1 94 ? 4.227 4.881 2.840 1.00 85.88 94 ALA A CA 1
ATOM 704 C C . ALA A 1 94 ? 5.432 3.952 2.937 1.00 85.88 94 ALA A C 1
ATOM 706 O O . ALA A 1 94 ? 6.096 3.897 3.970 1.00 85.88 94 ALA A O 1
ATOM 707 N N . ASP A 1 95 ? 5.699 3.243 1.854 1.00 83.62 95 ASP A N 1
ATOM 708 C CA . ASP A 1 95 ? 6.798 2.314 1.700 1.00 83.62 95 ASP A CA 1
ATOM 709 C C . ASP A 1 95 ? 7.734 2.807 0.603 1.00 83.62 95 ASP A C 1
ATOM 711 O O . ASP A 1 95 ? 7.303 3.188 -0.484 1.00 83.62 95 ASP A O 1
ATOM 715 N N . ALA A 1 96 ? 9.028 2.781 0.888 1.00 86.00 96 ALA A N 1
ATOM 716 C CA . ALA A 1 96 ? 10.080 2.921 -0.106 1.00 86.00 96 ALA A CA 1
ATOM 717 C C . ALA A 1 96 ? 10.878 1.623 -0.102 1.00 86.00 96 ALA A C 1
ATOM 719 O O . ALA A 1 96 ? 11.428 1.257 0.935 1.00 86.00 96 ALA A O 1
ATOM 720 N N . ILE A 1 97 ? 10.919 0.923 -1.230 1.00 83.88 97 ILE A N 1
ATOM 721 C CA . ILE A 1 97 ? 11.501 -0.409 -1.359 1.00 83.88 97 ILE A CA 1
ATOM 722 C C . ILE A 1 97 ? 12.526 -0.382 -2.483 1.00 83.88 97 ILE A C 1
ATOM 724 O O . ILE A 1 97 ? 12.194 -0.184 -3.646 1.00 83.88 97 ILE A O 1
ATOM 728 N N . TYR A 1 98 ? 13.776 -0.634 -2.137 1.00 82.94 98 TYR A N 1
ATOM 729 C CA . TYR A 1 98 ? 14.819 -0.954 -3.090 1.00 82.94 98 TYR A CA 1
ATOM 730 C C . TYR A 1 98 ? 14.758 -2.440 -3.433 1.00 82.94 98 TYR A C 1
ATOM 732 O O . TYR A 1 98 ? 14.763 -3.285 -2.530 1.00 82.94 98 TYR A O 1
ATOM 740 N N . VAL A 1 99 ? 14.741 -2.765 -4.726 1.00 77.94 99 VAL A N 1
ATOM 741 C CA . VAL A 1 99 ? 14.764 -4.150 -5.206 1.00 77.94 99 VAL A CA 1
ATOM 742 C C . VAL A 1 99 ? 15.899 -4.322 -6.204 1.00 77.94 99 VAL A C 1
ATOM 744 O O . VAL A 1 99 ? 15.876 -3.776 -7.305 1.00 77.94 99 VAL A O 1
ATOM 747 N N . ASN A 1 100 ? 16.891 -5.140 -5.845 1.00 75.88 100 ASN A N 1
ATOM 748 C CA . ASN A 1 100 ? 18.054 -5.360 -6.705 1.00 75.88 100 ASN A CA 1
ATOM 749 C C . ASN A 1 100 ? 17.677 -6.040 -8.036 1.00 75.88 100 ASN A C 1
ATOM 751 O O . ASN A 1 100 ? 18.252 -5.724 -9.074 1.00 75.88 100 ASN A O 1
ATOM 755 N N . ARG A 1 101 ? 16.688 -6.946 -8.006 1.00 72.38 101 ARG A N 1
ATOM 756 C CA . ARG A 1 101 ? 16.253 -7.749 -9.161 1.00 72.38 101 ARG A CA 1
ATOM 757 C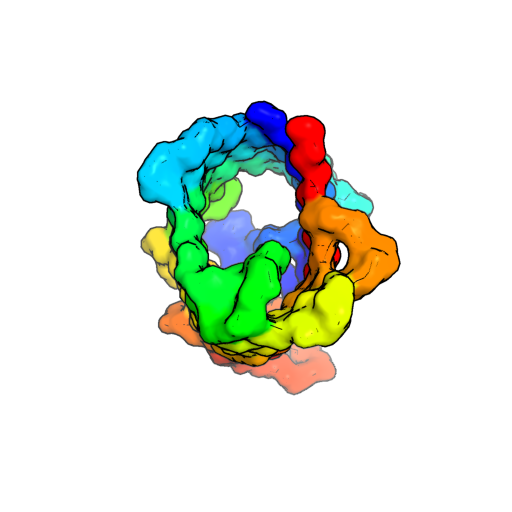 C . ARG A 1 101 ? 15.617 -6.923 -10.278 1.00 72.38 101 ARG A C 1
ATOM 759 O O . ARG A 1 101 ? 15.784 -7.254 -11.446 1.00 72.38 101 ARG A O 1
ATOM 766 N N . PHE A 1 102 ? 14.912 -5.848 -9.940 1.00 69.25 102 PHE A N 1
ATOM 767 C CA . PHE A 1 102 ? 14.271 -4.976 -10.925 1.00 69.25 102 PHE A CA 1
ATOM 768 C C . PHE A 1 102 ? 15.239 -3.892 -11.381 1.00 69.25 102 PHE A C 1
ATOM 770 O O . PHE A 1 102 ? 14.956 -2.711 -11.267 1.00 69.25 102 PHE A O 1
ATOM 777 N N . ASP A 1 103 ? 16.419 -4.294 -11.853 1.00 75.81 103 ASP A N 1
ATOM 778 C CA . ASP A 1 103 ? 17.452 -3.367 -12.316 1.00 75.81 103 ASP A CA 1
ATOM 779 C C . ASP A 1 103 ? 17.827 -2.310 -11.257 1.00 75.81 103 ASP A C 1
ATOM 781 O O . ASP A 1 103 ? 17.975 -1.126 -11.557 1.00 75.81 103 ASP A O 1
ATOM 785 N N . LYS A 1 104 ? 17.960 -2.721 -9.988 1.00 79.69 104 LYS A N 1
ATOM 786 C CA . LYS A 1 104 ? 18.333 -1.819 -8.879 1.00 79.69 104 LYS A CA 1
ATOM 787 C C . LYS A 1 104 ? 17.388 -0.621 -8.732 1.00 79.69 104 LYS A C 1
ATOM 789 O O . LYS A 1 104 ? 17.830 0.504 -8.484 1.00 79.69 104 LYS A O 1
ATOM 794 N N . ASP A 1 105 ? 16.101 -0.859 -8.930 1.00 79.44 105 ASP A N 1
ATOM 795 C CA . ASP A 1 105 ? 15.093 0.188 -8.898 1.00 79.44 105 ASP A CA 1
ATOM 796 C C . ASP A 1 105 ? 14.530 0.408 -7.491 1.00 79.44 105 ASP A C 1
ATOM 798 O O . ASP A 1 105 ? 14.572 -0.460 -6.610 1.00 79.44 105 ASP A O 1
ATOM 802 N N . TRP A 1 106 ? 14.017 1.615 -7.296 1.00 83.75 106 TRP A N 1
ATOM 803 C CA . TRP A 1 106 ? 13.323 2.045 -6.098 1.00 83.75 106 TRP A CA 1
ATOM 804 C C . TRP A 1 106 ? 11.836 2.139 -6.400 1.00 83.75 106 TRP A C 1
ATOM 806 O O . TRP A 1 106 ? 11.409 2.960 -7.207 1.00 83.75 106 TRP A O 1
ATOM 816 N N . LEU A 1 107 ? 11.061 1.316 -5.703 1.00 86.19 107 LEU A N 1
ATOM 817 C CA . LEU A 1 107 ? 9.610 1.300 -5.731 1.00 86.19 107 LEU A CA 1
ATOM 818 C C . LEU A 1 107 ? 9.081 2.095 -4.540 1.00 86.19 107 LEU A C 1
ATOM 820 O O . LEU A 1 107 ? 9.450 1.850 -3.392 1.00 86.19 107 LEU A O 1
ATOM 824 N N . PHE A 1 108 ? 8.188 3.028 -4.809 1.00 88.75 108 PHE A N 1
ATOM 825 C CA . PHE A 1 108 ? 7.469 3.800 -3.814 1.00 88.75 108 PHE A CA 1
ATOM 826 C C . PHE A 1 108 ? 6.015 3.381 -3.821 1.00 88.75 108 PHE A C 1
ATOM 828 O O . PHE A 1 108 ? 5.385 3.278 -4.873 1.00 88.75 108 PHE A O 1
ATOM 835 N N . TYR A 1 109 ? 5.471 3.172 -2.635 1.00 87.00 109 TYR A N 1
ATOM 836 C CA . TYR A 1 109 ? 4.093 2.772 -2.473 1.00 87.00 109 TYR A CA 1
ATOM 837 C C . TYR A 1 109 ? 3.452 3.570 -1.350 1.00 87.00 109 TYR A C 1
ATOM 839 O O . TYR A 1 109 ? 3.986 3.657 -0.252 1.00 87.00 109 TYR A O 1
ATOM 847 N N . SER A 1 110 ? 2.313 4.191 -1.620 1.00 89.69 110 SER A N 1
ATOM 848 C CA . SER A 1 110 ? 1.519 4.898 -0.623 1.00 89.69 110 SER A CA 1
ATOM 849 C C . SER A 1 110 ? 0.137 4.281 -0.578 1.00 89.69 110 SER A C 1
ATOM 851 O O . SER A 1 110 ? -0.570 4.289 -1.578 1.00 89.69 110 SER A O 1
ATOM 853 N N . GLN A 1 111 ? -0.259 3.756 0.574 1.00 89.56 111 GLN A N 1
ATOM 854 C CA . GLN A 1 111 ? -1.595 3.232 0.820 1.00 89.56 111 GLN A CA 1
ATOM 855 C C . GLN A 1 111 ? -2.329 4.151 1.778 1.00 89.56 111 GLN A C 1
ATOM 857 O O . GLN A 1 111 ? -1.857 4.417 2.881 1.00 89.56 111 GLN A O 1
ATOM 862 N N . ASN A 1 112 ? -3.511 4.601 1.386 1.00 91.38 112 ASN A N 1
ATOM 863 C CA . ASN A 1 112 ? -4.374 5.414 2.224 1.00 91.38 112 ASN A CA 1
ATOM 864 C C . ASN A 1 112 ? -5.718 4.711 2.348 1.00 91.38 112 ASN A C 1
ATOM 866 O O . ASN A 1 112 ? -6.340 4.344 1.354 1.00 91.38 112 ASN A O 1
ATOM 870 N N . ARG A 1 113 ? -6.159 4.504 3.584 1.00 91.56 113 ARG A N 1
ATOM 871 C CA . ARG A 1 113 ? -7.404 3.820 3.916 1.00 91.56 113 ARG A CA 1
ATOM 872 C C . ARG A 1 113 ? -8.194 4.700 4.858 1.00 91.56 113 ARG A C 1
ATOM 874 O O . ARG A 1 113 ? -7.791 4.926 5.995 1.00 91.56 113 ARG A O 1
ATOM 881 N N . GLY A 1 114 ? -9.317 5.210 4.381 1.00 93.12 114 GLY A N 1
ATOM 882 C CA . GLY A 1 114 ? -10.231 6.025 5.174 1.00 93.12 114 GLY A CA 1
ATOM 883 C C . GLY A 1 114 ? -11.567 5.325 5.315 1.00 93.12 114 GLY A C 1
ATOM 884 O O . GLY A 1 114 ? -12.049 4.720 4.359 1.00 93.12 114 GLY A O 1
ATOM 885 N N . GLY A 1 115 ? -12.186 5.394 6.487 1.00 94.06 115 GLY A N 1
ATOM 886 C CA . GLY A 1 115 ? -13.439 4.683 6.677 1.00 94.06 115 GLY A CA 1
ATOM 887 C C . GLY A 1 115 ? -14.078 4.850 8.039 1.00 94.06 115 GLY A C 1
ATOM 888 O O . GLY A 1 115 ? -13.785 5.777 8.799 1.00 94.06 115 GLY A O 1
ATOM 889 N N . ARG A 1 116 ? -14.987 3.924 8.343 1.00 94.44 116 ARG A N 1
ATOM 890 C CA . ARG A 1 116 ? -15.700 3.869 9.615 1.00 94.44 116 ARG A CA 1
ATOM 891 C C . ARG A 1 116 ? -15.665 2.469 10.204 1.00 94.44 116 ARG A C 1
ATOM 893 O O . ARG A 1 116 ? -15.943 1.478 9.532 1.00 94.44 116 ARG A O 1
ATOM 900 N N . THR A 1 117 ? -15.384 2.433 11.496 1.00 94.06 117 THR A N 1
ATOM 901 C CA . THR A 1 117 ? -15.409 1.238 12.328 1.00 94.06 117 THR A CA 1
ATOM 902 C C . THR A 1 117 ? -16.740 1.134 13.040 1.00 94.06 117 THR A C 1
ATOM 904 O O . THR A 1 117 ? -17.170 2.056 13.740 1.00 94.06 117 THR A O 1
ATOM 907 N N . PHE A 1 118 ? -17.364 -0.021 12.888 1.00 92.69 118 PHE A N 1
ATOM 908 C CA . PHE A 1 118 ? -18.566 -0.453 13.570 1.00 92.69 118 PHE A CA 1
ATOM 909 C C . PHE A 1 118 ? -18.200 -1.568 14.538 1.00 92.69 118 PHE A C 1
ATOM 911 O O . PHE A 1 118 ? -17.347 -2.410 14.251 1.00 92.69 118 PHE A O 1
ATOM 918 N N . LYS A 1 119 ? -18.854 -1.571 15.695 1.00 90.44 119 LYS A N 1
ATOM 919 C CA . LYS A 1 119 ? -18.650 -2.589 16.715 1.00 90.44 119 LYS A CA 1
ATOM 920 C C . LYS A 1 119 ? -19.998 -3.159 17.119 1.00 90.44 119 LYS A C 1
ATOM 922 O O . LYS A 1 119 ? -20.894 -2.407 17.497 1.00 90.44 119 LYS A O 1
ATOM 927 N N . PHE A 1 120 ? -20.120 -4.476 17.040 1.00 86.62 120 PHE A N 1
ATOM 928 C CA . PHE A 1 120 ? -21.317 -5.222 17.398 1.00 86.62 120 PHE A CA 1
ATOM 929 C C . PHE A 1 120 ? -20.917 -6.287 18.418 1.00 86.62 120 PHE A C 1
ATOM 931 O O . PHE A 1 120 ? -20.388 -7.333 18.056 1.00 86.62 120 PHE A O 1
ATOM 938 N N . ARG A 1 121 ? -21.138 -6.006 19.710 1.00 84.31 121 ARG A N 1
ATOM 939 C CA . ARG A 1 121 ? -20.611 -6.822 20.823 1.00 84.31 121 ARG A CA 1
ATOM 940 C C . ARG A 1 121 ? -19.082 -6.961 20.715 1.00 84.31 121 ARG A C 1
ATOM 942 O O . ARG A 1 121 ? -18.392 -5.941 20.746 1.00 84.31 121 ARG A O 1
ATOM 949 N N . ASP A 1 122 ? -18.581 -8.181 20.550 1.00 84.00 122 ASP A N 1
ATOM 950 C CA . ASP A 1 122 ? -17.155 -8.487 20.402 1.00 84.00 122 ASP A CA 1
ATOM 951 C C . ASP A 1 122 ? -16.692 -8.506 18.936 1.00 84.00 122 ASP A C 1
ATOM 953 O O . ASP A 1 122 ? -15.502 -8.615 18.655 1.00 84.00 122 ASP A O 1
ATOM 957 N N . GLN A 1 123 ? -17.613 -8.317 17.988 1.00 88.62 123 GLN A N 1
ATOM 958 C CA . GLN A 1 123 ? -17.303 -8.261 16.564 1.00 88.62 123 GLN A CA 1
ATOM 959 C C . GLN A 1 123 ? -16.976 -6.828 16.144 1.00 88.62 123 GLN A C 1
ATOM 961 O O . GLN A 1 123 ? -17.645 -5.867 16.543 1.00 88.62 123 GLN A O 1
ATOM 966 N N . THR A 1 124 ? -15.957 -6.674 15.302 1.00 90.81 124 THR A N 1
ATOM 967 C CA . THR A 1 124 ? -15.561 -5.382 14.734 1.00 90.81 124 THR A CA 1
ATOM 968 C C . THR A 1 124 ? -15.583 -5.462 13.216 1.00 90.81 124 THR A C 1
ATOM 970 O O . THR A 1 124 ? -14.955 -6.335 12.621 1.00 90.81 124 THR A O 1
ATOM 973 N N . VAL A 1 125 ? -16.292 -4.526 12.591 1.00 93.19 125 VAL A N 1
ATOM 974 C CA . VAL A 1 125 ? -16.401 -4.397 11.136 1.00 93.19 125 VAL A CA 1
ATOM 975 C C . VAL A 1 125 ? -15.897 -3.020 10.743 1.00 93.19 125 VAL A C 1
ATOM 977 O O . VAL A 1 125 ? -16.391 -2.012 11.239 1.00 93.19 1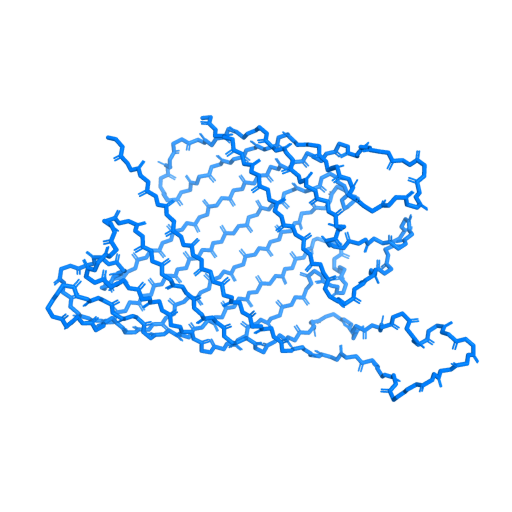25 VAL A O 1
ATOM 980 N N . GLN A 1 126 ? -14.933 -2.954 9.839 1.00 93.62 126 GLN A N 1
ATOM 981 C CA . GLN A 1 126 ? -14.480 -1.703 9.244 1.00 93.62 126 GLN A CA 1
ATOM 982 C C . GLN A 1 126 ? -14.883 -1.658 7.791 1.00 93.62 126 GLN A C 1
ATOM 984 O O . GLN A 1 126 ? -14.452 -2.504 7.018 1.00 93.62 126 GLN A O 1
ATOM 989 N N . LEU A 1 127 ? -15.660 -0.646 7.427 1.00 95.31 127 LEU A N 1
ATOM 990 C CA . LEU A 1 127 ? -15.871 -0.285 6.032 1.00 95.31 127 LEU A CA 1
ATOM 991 C C . LEU A 1 127 ? -14.859 0.785 5.664 1.00 95.31 127 LEU A C 1
ATOM 993 O O . LEU A 1 127 ? -14.696 1.754 6.413 1.00 95.31 127 LEU A O 1
ATOM 997 N N . LEU A 1 128 ? -14.185 0.605 4.535 1.00 94.44 128 LEU A N 1
ATOM 998 C CA . LEU A 1 128 ? -13.084 1.463 4.131 1.00 94.44 128 LEU A CA 1
ATOM 999 C C . LEU A 1 128 ? -13.106 1.766 2.640 1.00 94.44 128 LEU A C 1
ATOM 1001 O O . LEU A 1 128 ? -13.682 1.034 1.839 1.00 94.44 128 LEU A O 1
ATOM 1005 N N . MET A 1 129 ? -12.465 2.872 2.295 1.00 96.88 129 MET A N 1
ATOM 1006 C CA . MET A 1 129 ? -12.123 3.249 0.939 1.00 96.88 129 MET A CA 1
ATOM 1007 C C . MET A 1 129 ? -10.603 3.287 0.841 1.00 96.88 129 MET A C 1
ATOM 1009 O O . MET A 1 129 ? -9.944 3.973 1.629 1.00 96.88 129 MET A O 1
ATOM 1013 N N . ASN A 1 130 ? -10.065 2.532 -0.106 1.00 93.44 130 ASN A N 1
ATOM 1014 C CA . ASN A 1 130 ? -8.649 2.480 -0.419 1.00 93.44 130 ASN A CA 1
ATOM 1015 C C . ASN A 1 130 ? -8.313 3.521 -1.492 1.00 93.44 130 ASN A C 1
ATOM 1017 O O . ASN A 1 130 ? -9.057 3.686 -2.462 1.00 93.44 130 ASN A O 1
ATOM 1021 N N . LEU A 1 131 ? -7.167 4.168 -1.322 1.00 95.00 131 LEU A N 1
ATOM 1022 C CA . LEU A 1 131 ? -6.467 4.975 -2.310 1.00 95.00 131 LEU A CA 1
ATOM 1023 C C . LEU A 1 131 ? -4.987 4.598 -2.221 1.00 95.00 131 LEU A C 1
ATOM 1025 O O . LEU A 1 131 ? -4.280 5.050 -1.314 1.00 95.00 131 LEU A O 1
ATOM 1029 N N . ASN A 1 132 ? -4.537 3.755 -3.143 1.00 92.62 132 ASN A N 1
ATOM 1030 C CA . ASN A 1 132 ? -3.150 3.324 -3.223 1.00 92.62 132 ASN A CA 1
ATOM 1031 C C . ASN A 1 132 ? -2.484 3.946 -4.445 1.00 92.62 132 ASN A C 1
ATOM 1033 O O . ASN A 1 132 ? -3.077 4.022 -5.516 1.00 92.62 132 ASN A O 1
ATOM 1037 N N . TYR A 1 133 ? -1.238 4.351 -4.287 1.00 92.62 133 TYR A N 1
ATOM 1038 C CA . TYR A 1 133 ? -0.392 4.851 -5.354 1.00 92.62 133 TYR A CA 1
ATOM 1039 C C . TYR A 1 133 ? 0.907 4.059 -5.347 1.00 92.62 133 TYR A C 1
ATOM 1041 O O . TYR A 1 133 ? 1.544 3.951 -4.299 1.00 92.62 133 TYR A O 1
ATOM 1049 N N . SER A 1 134 ? 1.307 3.537 -6.499 1.00 89.88 134 SER A N 1
ATOM 1050 C CA . SER A 1 134 ? 2.633 2.970 -6.717 1.00 89.88 134 SER A CA 1
ATOM 1051 C C . SER A 1 134 ? 3.371 3.776 -7.778 1.00 89.88 134 SER A C 1
ATOM 1053 O O . SER A 1 134 ? 2.760 4.265 -8.727 1.00 89.88 134 SER A O 1
ATOM 1055 N N . GLY A 1 135 ? 4.683 3.900 -7.628 1.00 88.56 135 GLY A N 1
ATOM 1056 C CA . GLY A 1 135 ? 5.560 4.453 -8.652 1.00 88.56 135 GLY A CA 1
ATOM 1057 C C . GLY A 1 135 ? 6.990 3.976 -8.460 1.00 88.56 135 GLY A C 1
ATOM 1058 O O . GLY A 1 135 ? 7.365 3.537 -7.377 1.00 88.56 135 GLY A O 1
ATOM 1059 N N . ASP A 1 136 ? 7.799 4.083 -9.499 1.00 88.06 136 ASP A N 1
ATOM 1060 C CA . ASP A 1 136 ? 9.209 3.702 -9.497 1.00 88.06 136 ASP A CA 1
ATOM 1061 C C . ASP A 1 136 ? 10.092 4.825 -10.055 1.00 88.06 136 ASP A C 1
ATOM 1063 O O . ASP A 1 136 ? 9.611 5.764 -10.697 1.00 88.06 136 ASP A O 1
ATOM 1067 N N . VAL A 1 137 ? 11.404 4.745 -9.818 1.00 85.44 137 VAL A N 1
ATOM 1068 C CA . VAL A 1 137 ? 12.351 5.744 -10.349 1.00 85.44 137 VAL A CA 1
ATOM 1069 C C . VAL A 1 137 ? 12.530 5.579 -11.852 1.00 85.44 137 VAL A C 1
ATOM 1071 O O . VAL A 1 137 ? 12.749 6.567 -12.556 1.00 85.44 137 VAL A O 1
ATOM 1074 N N . LYS A 1 138 ? 12.414 4.351 -12.363 1.00 83.56 138 LYS A N 1
ATOM 1075 C CA . LYS A 1 138 ? 12.568 4.056 -13.792 1.00 83.56 138 LYS A CA 1
ATOM 1076 C C . LYS A 1 138 ? 11.306 4.291 -14.608 1.00 83.56 138 LYS A C 1
ATOM 1078 O O . LYS A 1 138 ? 11.349 4.139 -15.827 1.00 83.56 138 LYS A O 1
ATOM 1083 N N . SER A 1 139 ? 10.230 4.750 -13.971 1.00 81.94 139 SER A N 1
ATOM 1084 C CA . SER A 1 139 ? 8.958 5.065 -14.611 1.00 81.94 139 SER A CA 1
ATOM 1085 C C . SER A 1 139 ? 8.391 3.896 -15.434 1.00 81.94 139 SER A C 1
ATOM 1087 O O . SER A 1 139 ? 7.770 4.112 -16.478 1.00 81.94 139 SER A O 1
ATOM 1089 N N . GLN A 1 140 ? 8.604 2.658 -14.988 1.00 80.12 140 GLN A N 1
ATOM 1090 C CA . GLN A 1 140 ? 8.116 1.457 -15.651 1.00 80.12 140 GLN A CA 1
ATOM 1091 C C . GLN A 1 140 ? 6.587 1.401 -15.601 1.00 80.12 140 GLN A C 1
ATOM 1093 O O . GLN A 1 140 ? 5.961 1.640 -14.566 1.00 80.12 140 GLN A O 1
ATOM 1098 N N . TYR A 1 141 ? 5.969 1.065 -16.733 1.00 76.75 141 TYR A N 1
ATOM 1099 C CA . TYR A 1 141 ? 4.516 1.147 -16.901 1.00 76.75 141 TYR A CA 1
ATOM 1100 C C . TYR A 1 141 ? 3.729 0.347 -15.852 1.00 76.75 141 TYR A C 1
ATOM 1102 O O . TYR A 1 141 ? 2.719 0.818 -15.338 1.00 76.75 141 TYR A O 1
ATOM 1110 N N . TRP A 1 142 ? 4.237 -0.824 -15.468 1.00 74.94 142 TRP A N 1
ATOM 1111 C CA . TRP A 1 142 ? 3.609 -1.708 -14.492 1.00 74.94 142 TRP A CA 1
ATOM 1112 C C . TRP A 1 142 ? 3.779 -1.250 -13.038 1.00 74.94 142 TRP A C 1
ATOM 1114 O O . TRP A 1 142 ? 2.984 -1.630 -12.182 1.00 74.94 142 TRP A O 1
ATOM 1124 N N . ALA A 1 143 ? 4.805 -0.449 -12.745 1.00 80.81 143 ALA A N 1
ATOM 1125 C CA . ALA A 1 143 ? 5.114 0.006 -11.394 1.00 80.81 143 ALA A CA 1
ATOM 1126 C C . ALA A 1 143 ? 4.398 1.316 -11.035 1.00 80.81 143 ALA A C 1
ATOM 1128 O O . ALA A 1 143 ? 4.319 1.666 -9.858 1.00 80.81 143 ALA A O 1
ATOM 1129 N N . ASN A 1 144 ? 3.846 2.026 -12.026 1.00 87.94 144 ASN A N 1
ATOM 1130 C CA . ASN A 1 144 ? 3.142 3.295 -11.846 1.00 87.94 144 ASN A CA 1
ATOM 1131 C C . ASN A 1 144 ? 1.632 3.099 -11.938 1.00 87.94 144 ASN A C 1
ATOM 1133 O O . ASN A 1 144 ? 1.053 3.167 -13.027 1.00 87.94 144 ASN A O 1
ATOM 1137 N N . THR A 1 145 ? 0.990 2.882 -10.793 1.00 89.88 145 THR A N 1
ATOM 1138 C CA . THR A 1 145 ? -0.446 2.611 -10.730 1.00 89.88 145 THR A CA 1
ATOM 1139 C C . THR A 1 145 ? -1.143 3.457 -9.676 1.00 89.88 145 THR A C 1
ATOM 1141 O O . THR A 1 145 ? -0.572 3.825 -8.648 1.00 89.88 145 THR A O 1
ATOM 1144 N N . LEU A 1 146 ? -2.409 3.763 -9.938 1.00 93.81 146 LEU A N 1
ATOM 1145 C CA . LEU A 1 146 ? -3.330 4.331 -8.966 1.00 93.81 146 LEU A CA 1
ATOM 1146 C C . LEU A 1 146 ? -4.478 3.352 -8.756 1.00 93.81 146 LEU A C 1
ATOM 1148 O O . LEU A 1 146 ? -5.202 3.043 -9.698 1.00 93.81 146 LEU A O 1
ATOM 1152 N N . GLU A 1 147 ? -4.683 2.908 -7.524 1.00 93.00 147 GLU A N 1
ATOM 1153 C CA . GLU A 1 147 ? -5.752 1.983 -7.165 1.00 93.00 147 GLU A CA 1
ATOM 1154 C C . GLU A 1 147 ? -6.739 2.654 -6.229 1.00 93.00 147 GLU A C 1
ATOM 1156 O O . GLU A 1 147 ? -6.365 3.201 -5.191 1.00 93.00 147 GLU A O 1
ATOM 1161 N N . VAL A 1 148 ? -8.019 2.575 -6.569 1.00 96.38 148 VAL A N 1
ATOM 1162 C CA . VAL A 1 148 ? -9.092 3.134 -5.754 1.00 96.38 148 VAL A CA 1
ATOM 1163 C C . VAL A 1 148 ? -10.217 2.129 -5.643 1.00 96.38 148 VAL A C 1
ATOM 1165 O O . VAL A 1 148 ? -10.646 1.555 -6.643 1.00 96.38 148 VAL A O 1
ATOM 1168 N N . GLY A 1 149 ? -10.743 1.935 -4.440 1.00 95.56 149 GLY A N 1
ATOM 1169 C CA . GLY A 1 149 ? -11.932 1.110 -4.296 1.00 95.56 149 GLY A CA 1
ATOM 1170 C C . GLY A 1 149 ? -12.323 0.776 -2.866 1.00 95.56 149 GLY A C 1
ATOM 1171 O O . GLY A 1 149 ? -11.561 1.032 -1.929 1.00 95.56 149 GLY A O 1
ATOM 1172 N N . PRO A 1 150 ? -13.538 0.244 -2.682 1.00 97.44 150 PRO A N 1
ATOM 1173 C CA . PRO A 1 150 ? -14.045 -0.113 -1.372 1.00 97.44 150 PRO A CA 1
ATOM 1174 C C . PRO A 1 150 ? -13.327 -1.334 -0.799 1.00 97.44 150 PRO A C 1
ATOM 1176 O O . PRO A 1 150 ? -12.802 -2.186 -1.517 1.00 97.44 150 PRO A O 1
ATOM 1179 N N . GLY A 1 151 ? -13.382 -1.446 0.519 1.00 93.50 151 GLY A N 1
ATOM 1180 C CA . GLY A 1 151 ? -12.930 -2.620 1.237 1.00 93.50 151 GLY A CA 1
ATOM 1181 C C . GLY A 1 151 ? -13.658 -2.814 2.555 1.00 93.50 151 GLY A C 1
ATOM 1182 O O . GLY A 1 151 ? -14.366 -1.931 3.056 1.00 93.50 151 GLY A O 1
ATOM 1183 N N . VAL A 1 152 ? -13.466 -3.992 3.131 1.00 93.81 152 VAL A N 1
ATOM 1184 C CA . VAL A 1 152 ? -13.969 -4.355 4.447 1.00 93.81 152 VAL A CA 1
ATOM 1185 C C . VAL A 1 152 ? -12.903 -5.113 5.228 1.00 93.81 152 VAL A C 1
ATOM 1187 O O . VAL A 1 152 ? -12.240 -5.998 4.691 1.00 93.81 152 VAL A O 1
ATOM 1190 N N . ARG A 1 153 ? -12.754 -4.792 6.516 1.00 91.12 153 ARG A N 1
ATOM 1191 C CA . ARG A 1 153 ? -11.998 -5.610 7.476 1.00 91.12 153 ARG A CA 1
ATOM 1192 C C . ARG A 1 153 ? -12.934 -6.134 8.558 1.00 91.12 153 ARG A C 1
ATOM 1194 O O . ARG A 1 153 ? -13.758 -5.386 9.083 1.00 91.12 153 ARG A O 1
ATOM 1201 N N . LEU A 1 154 ? -12.805 -7.412 8.890 1.00 91.50 154 LEU A N 1
ATOM 1202 C CA . LEU A 1 154 ? -13.678 -8.127 9.813 1.00 91.50 154 LEU A CA 1
ATOM 1203 C C . LEU A 1 154 ? -12.846 -8.795 10.903 1.00 91.50 154 LEU A C 1
ATOM 1205 O O . LEU A 1 154 ? -11.926 -9.558 10.618 1.00 91.50 154 LEU A O 1
ATOM 1209 N N . HIS A 1 155 ? -13.221 -8.547 12.149 1.00 89.88 155 HIS A N 1
ATOM 1210 C CA . HIS A 1 155 ? -12.805 -9.329 13.302 1.00 89.88 155 HIS A CA 1
ATOM 1211 C C . HIS A 1 155 ? -14.060 -9.939 13.921 1.00 89.88 155 HIS A C 1
ATOM 1213 O O . HIS A 1 155 ? -14.930 -9.210 14.405 1.00 89.88 155 HIS A O 1
ATOM 1219 N N . LEU A 1 156 ? -14.177 -11.262 13.839 1.00 89.31 156 LEU A N 1
ATOM 1220 C CA . LEU A 1 156 ? -15.304 -12.009 14.390 1.00 89.31 156 LEU A CA 1
ATOM 1221 C C . LEU A 1 156 ? -14.982 -12.470 15.815 1.00 89.31 156 LEU A C 1
ATOM 1223 O O . LEU A 1 156 ? -13.823 -12.628 16.176 1.00 89.31 156 LEU A O 1
ATOM 1227 N N . ASP A 1 157 ? -16.016 -12.708 16.609 1.00 86.44 157 ASP A N 1
ATOM 1228 C CA . ASP A 1 157 ? -15.934 -13.110 18.021 1.00 86.44 157 ASP A CA 1
ATOM 1229 C C . ASP A 1 157 ? -15.157 -14.414 18.263 1.00 86.44 157 ASP A C 1
ATOM 1231 O O . ASP A 1 157 ? -14.464 -14.551 19.268 1.00 86.44 157 ASP A O 1
ATOM 1235 N N . TRP A 1 158 ? -15.239 -15.367 17.336 1.00 85.50 158 TRP A N 1
ATOM 1236 C CA . TRP A 1 158 ? -14.489 -16.623 17.392 1.00 85.50 158 TRP A CA 1
ATOM 1237 C C . TRP A 1 158 ? -13.009 -16.472 17.009 1.00 85.50 158 TRP A C 1
ATOM 1239 O O . TRP A 1 158 ? -12.232 -17.414 17.184 1.00 85.50 158 TRP A O 1
ATOM 1249 N N . MET A 1 159 ? -12.599 -15.321 16.465 1.00 86.19 159 MET A N 1
ATOM 1250 C CA . MET A 1 159 ? -11.217 -15.097 16.051 1.00 86.19 159 MET A CA 1
ATOM 1251 C C . MET A 1 159 ? -10.344 -14.699 17.248 1.00 86.19 159 MET A C 1
ATOM 1253 O O . MET A 1 159 ? -10.730 -13.838 18.039 1.00 86.19 159 MET A O 1
ATOM 1257 N N . PRO A 1 160 ? -9.122 -15.251 17.371 1.00 83.62 160 PRO A N 1
ATOM 1258 C CA . PRO A 1 160 ? -8.169 -14.798 18.376 1.00 83.62 160 PRO A CA 1
ATOM 1259 C C . PRO A 1 160 ? -7.870 -13.290 18.275 1.00 83.62 160 PRO A C 1
ATOM 1261 O O . PRO A 1 160 ? -7.894 -12.729 17.173 1.00 83.62 160 PRO A O 1
ATOM 1264 N N . PRO A 1 161 ? -7.500 -12.625 19.386 1.00 80.25 161 PRO A N 1
ATOM 1265 C CA . PRO A 1 161 ? -7.039 -11.240 19.344 1.00 80.25 161 PRO A CA 1
ATOM 1266 C C . PRO A 1 161 ? -5.873 -11.070 18.361 1.00 80.25 161 PRO A C 1
ATOM 1268 O O . PRO A 1 161 ? -4.953 -11.886 18.341 1.00 80.25 161 PRO A O 1
ATOM 1271 N N . GLY A 1 162 ? -5.907 -10.013 17.546 1.00 74.50 162 GLY A N 1
ATOM 1272 C CA . GLY A 1 162 ? -4.879 -9.757 16.526 1.00 74.50 162 GLY A CA 1
ATOM 1273 C C . GLY A 1 162 ? -5.076 -10.512 15.205 1.00 74.50 162 GLY A C 1
ATOM 1274 O O . GLY A 1 162 ? -4.204 -10.436 14.337 1.00 74.50 162 GLY A O 1
ATOM 1275 N N . VAL A 1 163 ? -6.205 -11.211 15.035 1.00 85.25 163 VAL A N 1
ATOM 1276 C CA . VAL A 1 163 ? -6.639 -11.790 13.755 1.00 85.25 163 VAL A CA 1
ATOM 1277 C C . VAL A 1 163 ? -7.670 -10.898 13.083 1.00 85.25 163 VAL A C 1
ATOM 1279 O O . VAL A 1 163 ? -8.586 -10.415 13.744 1.00 85.25 163 VAL A O 1
ATOM 1282 N N . TYR A 1 164 ? -7.578 -10.727 11.768 1.00 85.25 164 TYR A N 1
ATOM 1283 C CA . TYR A 1 164 ? -8.682 -10.176 10.988 1.00 85.25 164 TYR A CA 1
ATOM 1284 C C . TYR A 1 164 ? -8.705 -10.719 9.561 1.00 85.25 164 TYR A C 1
ATOM 1286 O O . TYR A 1 164 ? -7.678 -11.100 9.000 1.00 85.25 164 TYR A O 1
ATOM 1294 N N . LEU A 1 165 ? -9.897 -10.721 8.973 1.00 88.56 165 LEU A N 1
ATOM 1295 C CA . LEU A 1 165 ? -10.113 -10.922 7.546 1.00 88.56 165 LEU A CA 1
ATOM 1296 C C . LEU A 1 165 ? -10.217 -9.571 6.846 1.00 88.56 165 LEU A C 1
ATOM 1298 O O . LEU A 1 165 ? -10.750 -8.618 7.415 1.00 88.56 165 LEU A O 1
ATOM 1302 N N . SER A 1 166 ? -9.754 -9.494 5.607 1.00 87.94 166 SER A N 1
ATOM 1303 C CA . SER A 1 166 ? -9.927 -8.329 4.746 1.00 87.94 166 SER A CA 1
ATOM 1304 C C . SER A 1 166 ? -10.389 -8.733 3.354 1.00 87.94 166 SER A C 1
ATOM 1306 O O . SER A 1 166 ? -9.980 -9.766 2.825 1.00 87.94 166 SER A O 1
ATOM 1308 N N . LEU A 1 167 ? -11.230 -7.898 2.759 1.00 90.44 167 LEU A N 1
ATOM 1309 C CA . LEU A 1 167 ? -11.630 -7.984 1.363 1.00 90.44 167 LEU A CA 1
ATOM 1310 C C . LEU A 1 167 ? -11.582 -6.576 0.777 1.00 90.44 167 LEU A C 1
ATOM 1312 O O . LEU A 1 167 ? -12.306 -5.705 1.250 1.00 90.44 167 LEU A O 1
ATOM 1316 N N . ASP A 1 168 ? -10.779 -6.371 -0.258 1.00 89.44 168 ASP A N 1
ATOM 1317 C CA . ASP A 1 168 ? -10.693 -5.114 -0.996 1.00 89.44 168 ASP A CA 1
ATOM 1318 C C . ASP A 1 168 ? -11.043 -5.361 -2.464 1.00 89.44 168 ASP A C 1
ATOM 1320 O O . ASP A 1 168 ? -10.572 -6.322 -3.072 1.00 89.44 168 ASP A O 1
ATOM 1324 N N . VAL A 1 169 ? -11.863 -4.488 -3.044 1.00 92.75 169 VAL A N 1
ATOM 1325 C CA . VAL A 1 169 ? -12.181 -4.494 -4.475 1.00 92.75 169 VAL A CA 1
ATOM 1326 C C . VAL A 1 169 ? -11.663 -3.188 -5.048 1.00 92.75 169 VAL A C 1
ATOM 1328 O O . VAL A 1 169 ? -12.181 -2.121 -4.733 1.00 92.75 169 VAL A O 1
ATOM 1331 N N . LEU A 1 170 ? -10.620 -3.264 -5.865 1.00 91.12 170 LEU A N 1
ATOM 1332 C CA . LEU A 1 170 ? -9.837 -2.121 -6.310 1.00 91.12 170 LEU A CA 1
ATOM 1333 C C . LEU A 1 170 ? -9.931 -1.958 -7.819 1.00 91.12 170 LEU A C 1
ATOM 1335 O O . LEU A 1 170 ? -9.757 -2.903 -8.587 1.00 91.12 170 LEU A O 1
ATOM 1339 N N . ARG A 1 171 ? -10.164 -0.724 -8.249 1.00 93.75 171 ARG A N 1
ATOM 1340 C CA . ARG A 1 171 ? -10.004 -0.305 -9.634 1.00 93.75 171 ARG A CA 1
ATOM 1341 C C . ARG A 1 171 ? -8.633 0.344 -9.777 1.00 93.75 171 ARG A C 1
ATOM 1343 O O . ARG A 1 171 ? -8.410 1.415 -9.215 1.00 93.75 171 ARG A O 1
ATOM 1350 N N . GLY A 1 172 ? -7.737 -0.321 -10.494 1.00 91.94 172 GLY A N 1
ATOM 1351 C CA . GLY A 1 172 ? -6.395 0.159 -10.795 1.00 91.94 172 GLY A CA 1
ATOM 1352 C C . GLY A 1 172 ? -6.333 0.874 -12.140 1.00 91.94 172 GLY A C 1
ATOM 1353 O O . GLY A 1 172 ? -7.025 0.479 -13.076 1.00 91.94 172 GLY A O 1
ATOM 1354 N N . TYR A 1 173 ? -5.503 1.905 -12.237 1.00 91.88 173 TYR A N 1
ATOM 1355 C CA . TYR A 1 173 ? -5.203 2.648 -13.460 1.00 91.88 173 TYR A CA 1
ATOM 1356 C C . TYR A 1 173 ? -3.693 2.715 -13.646 1.00 91.88 173 TYR A C 1
ATOM 1358 O O . TYR A 1 173 ? -2.983 3.068 -12.702 1.00 91.88 173 TYR A O 1
ATOM 1366 N N . TYR A 1 174 ? -3.211 2.415 -14.849 1.00 88.88 174 TYR A N 1
ATOM 1367 C CA . TYR A 1 174 ? -1.810 2.629 -15.201 1.00 88.88 174 TYR A CA 1
ATOM 1368 C C . TYR A 1 174 ? -1.592 4.110 -15.514 1.00 88.88 174 TYR A C 1
ATOM 1370 O O . TYR A 1 174 ? -2.368 4.723 -16.245 1.00 88.88 174 TYR A O 1
ATOM 1378 N N . LEU A 1 175 ? -0.562 4.711 -14.918 1.00 88.00 175 LEU A N 1
ATOM 1379 C CA . LEU A 1 175 ? -0.336 6.161 -14.998 1.00 88.00 175 LEU A CA 1
ATOM 1380 C C . LEU A 1 175 ? 0.684 6.567 -16.065 1.00 88.00 175 LEU A C 1
ATOM 1382 O O . LEU A 1 175 ? 0.820 7.758 -16.347 1.00 88.00 175 LEU A O 1
ATOM 1386 N N . ARG A 1 176 ? 1.439 5.607 -16.608 1.00 87.50 176 ARG A N 1
ATOM 1387 C CA . ARG A 1 176 ? 2.502 5.867 -17.591 1.00 87.50 176 ARG A CA 1
ATOM 1388 C C . ARG A 1 176 ? 2.124 5.405 -18.984 1.00 87.50 176 ARG A C 1
ATOM 1390 O O . ARG A 1 176 ? 2.013 6.251 -19.858 1.00 87.50 176 ARG A O 1
ATOM 1397 N N . ASP A 1 177 ? 1.883 4.111 -19.143 1.00 82.56 177 ASP A N 1
ATOM 1398 C CA . ASP A 1 177 ? 1.476 3.498 -20.405 1.00 82.56 177 ASP A CA 1
ATOM 1399 C C . ASP A 1 177 ? 0.457 2.390 -20.144 1.00 82.56 177 ASP A C 1
ATOM 1401 O O . ASP A 1 177 ? 0.382 1.849 -19.036 1.00 82.56 177 ASP A O 1
ATOM 1405 N N . ASP A 1 178 ? -0.309 2.046 -21.177 1.00 80.75 178 ASP A N 1
ATOM 1406 C CA . ASP A 1 178 ? -1.247 0.931 -21.122 1.00 80.75 178 ASP A CA 1
ATOM 1407 C C . ASP A 1 178 ? -0.505 -0.399 -20.948 1.00 80.75 178 ASP A C 1
ATOM 1409 O O . ASP A 1 178 ? 0.562 -0.638 -21.523 1.00 80.75 178 ASP A O 1
ATOM 1413 N N . TYR A 1 179 ? -1.108 -1.316 -20.198 1.00 78.00 179 TYR A N 1
ATOM 1414 C CA . TYR A 1 179 ? -0.630 -2.686 -20.136 1.00 78.00 179 TYR A CA 1
ATOM 1415 C C . TYR A 1 179 ? -0.895 -3.391 -21.468 1.00 78.00 179 TYR A C 1
ATOM 1417 O O . TYR A 1 179 ? -2.035 -3.484 -21.932 1.00 78.00 179 TYR A O 1
ATOM 1425 N N . LEU A 1 180 ? 0.171 -3.916 -22.071 1.00 78.38 180 LEU A N 1
ATOM 1426 C CA . LEU A 1 180 ? 0.105 -4.725 -23.281 1.00 78.38 180 LEU A CA 1
ATOM 1427 C C . LEU A 1 180 ? 0.105 -6.213 -22.893 1.00 78.38 180 LEU A C 1
ATOM 1429 O O . LEU A 1 180 ? 1.162 -6.734 -22.523 1.00 78.38 180 LEU A O 1
ATOM 1433 N N . PRO A 1 181 ? -1.044 -6.916 -22.953 1.00 72.88 181 PRO A N 1
ATOM 1434 C CA . PRO A 1 181 ? -1.076 -8.345 -22.671 1.00 72.88 181 PRO A CA 1
ATOM 1435 C C . PRO A 1 181 ? -0.219 -9.135 -23.675 1.00 72.88 181 PRO A C 1
ATOM 1437 O O . PRO A 1 181 ? -0.200 -8.788 -24.860 1.00 72.88 181 PRO A O 1
ATOM 1440 N N . PRO A 1 182 ? 0.416 -10.252 -23.260 1.00 70.12 182 PRO A N 1
ATOM 1441 C CA . PRO A 1 182 ? 1.263 -11.070 -24.135 1.00 70.12 182 PRO A CA 1
ATOM 1442 C C . PRO A 1 182 ? 0.593 -11.501 -25.447 1.00 70.12 182 PRO A C 1
ATOM 1444 O O . PRO A 1 182 ? 1.257 -11.619 -26.473 1.00 70.12 182 PRO A O 1
ATOM 1447 N N . CYS A 1 183 ? -0.731 -11.676 -25.444 1.00 70.50 183 CYS A N 1
ATOM 1448 C CA . CYS A 1 183 ? -1.497 -12.049 -26.632 1.00 70.50 183 CYS A CA 1
ATOM 1449 C C . CYS A 1 183 ? -1.545 -10.978 -27.737 1.00 70.50 183 CYS A C 1
ATOM 1451 O O . CYS A 1 183 ? -1.915 -11.303 -28.861 1.00 70.50 183 CYS A O 1
ATOM 1453 N N . LEU A 1 184 ? -1.160 -9.722 -27.468 1.00 72.12 184 LEU A N 1
ATOM 1454 C CA . LEU A 1 184 ? -0.977 -8.706 -28.519 1.00 72.12 184 LEU A CA 1
ATOM 1455 C C . LEU A 1 184 ? 0.259 -8.968 -29.387 1.00 72.12 184 LEU A C 1
ATOM 1457 O O . LEU A 1 184 ? 0.349 -8.437 -30.491 1.00 72.12 184 LEU A O 1
ATOM 1461 N N . HIS A 1 185 ? 1.202 -9.775 -28.900 1.00 73.00 185 HIS A N 1
ATOM 1462 C CA . HIS A 1 185 ? 2.396 -10.174 -29.642 1.00 73.00 185 HIS A CA 1
ATOM 1463 C C . HIS A 1 185 ? 2.232 -11.527 -30.350 1.00 73.00 185 HIS A C 1
ATOM 1465 O O . HIS A 1 185 ? 3.169 -11.982 -31.006 1.00 73.00 185 HIS A O 1
ATOM 1471 N N . ASP A 1 186 ? 1.063 -12.166 -30.236 1.00 72.00 186 ASP A N 1
ATOM 1472 C CA . ASP A 1 186 ? 0.767 -13.411 -30.940 1.00 72.00 186 ASP A CA 1
ATOM 1473 C C . ASP A 1 186 ? 0.490 -13.113 -32.428 1.00 72.00 186 ASP A C 1
ATOM 1475 O O . ASP A 1 186 ? -0.387 -12.298 -32.732 1.00 72.00 186 ASP A O 1
ATOM 1479 N N . PRO A 1 187 ? 1.203 -13.749 -33.378 1.00 72.75 187 PRO A N 1
ATOM 1480 C CA . PRO A 1 187 ? 0.906 -13.618 -34.804 1.00 72.75 187 PRO A CA 1
ATOM 1481 C C . PRO A 1 187 ? -0.514 -14.078 -35.184 1.00 72.75 187 PRO A C 1
ATOM 1483 O O . PRO A 1 187 ? -1.000 -13.702 -36.252 1.00 72.75 187 PRO A O 1
ATOM 1486 N N . PHE A 1 188 ? -1.195 -14.851 -34.329 1.00 74.00 188 PHE A N 1
ATOM 1487 C CA . PHE A 1 188 ? -2.573 -15.305 -34.523 1.00 74.00 188 PHE A CA 1
ATOM 1488 C C . PHE A 1 188 ? -3.442 -14.986 -33.292 1.00 74.00 188 PHE A C 1
ATOM 1490 O O . PHE A 1 188 ? -3.749 -15.878 -32.498 1.00 74.00 188 PHE A O 1
ATOM 1497 N N . PRO A 1 189 ? -3.884 -13.726 -33.114 1.00 64.19 189 PRO A N 1
ATOM 1498 C CA . PRO A 1 189 ? -4.646 -13.319 -31.938 1.00 64.19 189 PRO A CA 1
ATOM 1499 C C . PRO A 1 189 ? -5.973 -14.085 -31.865 1.00 64.19 189 PRO A C 1
ATOM 1501 O O . PRO A 1 189 ? -6.867 -13.900 -32.689 1.00 64.19 189 PRO A O 1
ATOM 1504 N N . THR A 1 190 ? -6.110 -14.963 -30.870 1.00 59.50 190 THR A N 1
ATOM 1505 C CA . THR A 1 190 ? -7.281 -15.847 -30.741 1.00 59.50 190 THR A CA 1
ATOM 1506 C C . THR A 1 190 ? -8.440 -15.244 -29.947 1.00 59.50 190 THR A C 1
ATOM 1508 O O . THR A 1 190 ? -9.506 -15.845 -29.901 1.00 59.50 190 THR A O 1
ATOM 1511 N N . HIS A 1 191 ? -8.300 -14.053 -29.364 1.00 62.03 191 HIS A N 1
ATOM 1512 C CA . HIS A 1 191 ? -9.358 -13.386 -28.595 1.00 62.03 191 HIS A CA 1
ATOM 1513 C C . HIS A 1 191 ? -9.283 -11.860 -28.754 1.00 62.03 191 HIS A C 1
ATOM 1515 O O . HIS A 1 191 ? -8.368 -11.332 -29.381 1.00 62.03 191 HIS A O 1
ATOM 1521 N N . ASN A 1 192 ? -10.263 -11.148 -28.187 1.00 65.62 192 ASN A N 1
ATOM 1522 C CA . ASN A 1 192 ? -10.395 -9.686 -28.183 1.00 65.62 192 ASN A CA 1
ATOM 1523 C C . ASN A 1 192 ? -9.289 -9.029 -27.314 1.00 65.62 192 ASN A C 1
ATOM 1525 O O . ASN A 1 192 ? -9.583 -8.394 -26.305 1.00 65.62 192 ASN A O 1
ATOM 1529 N N . CYS A 1 193 ? -8.020 -9.238 -27.676 1.00 72.75 193 CYS A N 1
ATOM 1530 C CA . CYS A 1 193 ? -6.837 -8.733 -26.987 1.00 72.75 193 CYS A CA 1
ATOM 1531 C C . CYS A 1 193 ? -6.649 -7.251 -27.287 1.00 72.75 193 CYS A C 1
ATOM 1533 O O . CYS A 1 193 ? -6.576 -6.838 -28.445 1.00 72.75 193 CYS A O 1
ATOM 1535 N N . ARG A 1 194 ? -6.616 -6.441 -26.232 1.00 77.25 194 ARG A N 1
ATOM 1536 C CA . ARG A 1 194 ? -6.511 -4.984 -26.308 1.00 77.25 194 ARG A CA 1
ATOM 1537 C C . ARG A 1 194 ? -5.583 -4.497 -25.208 1.00 77.25 194 ARG A C 1
ATOM 1539 O O . ARG A 1 194 ? -5.449 -5.161 -24.185 1.00 77.25 194 ARG A O 1
ATOM 1546 N N . ALA A 1 195 ? -4.958 -3.350 -25.442 1.00 81.75 195 ALA A N 1
ATOM 1547 C CA . ALA A 1 195 ? -4.216 -2.652 -24.406 1.00 81.75 195 ALA A CA 1
ATOM 1548 C C . ALA A 1 195 ? -5.172 -2.266 -23.262 1.00 81.75 195 ALA A C 1
ATOM 1550 O O . ALA A 1 195 ? -6.303 -1.831 -23.510 1.00 81.75 195 ALA A O 1
ATOM 1551 N N . GLU A 1 196 ? -4.738 -2.465 -22.020 1.00 82.56 196 GLU A N 1
ATOM 1552 C CA . GLU A 1 196 ? -5.526 -2.185 -20.821 1.00 82.56 196 GLU A CA 1
ATOM 1553 C C . GLU A 1 196 ? -4.956 -0.963 -20.098 1.00 82.56 196 GLU A C 1
ATOM 1555 O O . GLU A 1 196 ? -3.868 -1.014 -19.532 1.00 82.56 196 GLU A O 1
ATOM 1560 N N . SER A 1 197 ? -5.720 0.129 -20.055 1.00 86.38 197 SER A N 1
ATOM 1561 C CA . SER A 1 197 ? -5.377 1.317 -19.256 1.00 86.38 197 SER A CA 1
ATOM 1562 C C . SER A 1 197 ? -5.731 1.169 -17.772 1.00 86.38 197 SER A C 1
ATOM 1564 O O . SER A 1 197 ? -5.364 1.992 -16.932 1.00 86.38 197 SER A O 1
ATOM 1566 N N . HIS A 1 198 ? -6.486 0.124 -17.434 1.00 88.56 198 HIS A N 1
ATOM 1567 C CA . HIS A 1 198 ? -7.027 -0.101 -16.105 1.00 88.56 198 HIS A CA 1
ATOM 1568 C C . HIS A 1 198 ? -7.276 -1.584 -15.846 1.00 88.56 198 HIS A C 1
ATOM 1570 O O . HIS A 1 198 ? -7.544 -2.352 -16.766 1.00 88.56 198 HIS A O 1
ATOM 1576 N N . TYR A 1 199 ? -7.294 -1.965 -14.574 1.00 86.38 199 TYR A N 1
ATOM 1577 C CA . TYR A 1 199 ? -7.577 -3.324 -14.129 1.00 86.38 199 TYR A CA 1
ATOM 1578 C C . TYR A 1 199 ? -8.547 -3.331 -12.946 1.00 86.38 199 TYR A C 1
ATOM 1580 O O . TYR A 1 199 ? -8.754 -2.327 -12.262 1.00 86.38 199 TYR A O 1
ATOM 1588 N N . LEU A 1 200 ? -9.188 -4.476 -12.727 1.00 87.94 200 LEU A N 1
ATOM 1589 C CA .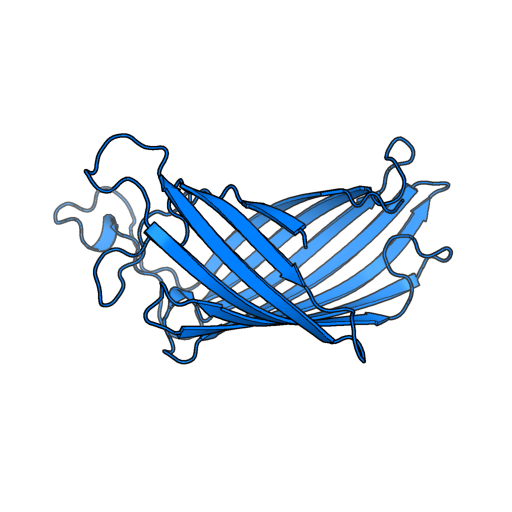 LEU A 1 200 ? -9.941 -4.763 -11.512 1.00 87.94 200 LEU A CA 1
ATOM 1590 C C . LEU A 1 200 ? -9.144 -5.793 -10.715 1.00 87.94 200 LEU A C 1
ATOM 1592 O O . LEU A 1 200 ? -8.805 -6.845 -11.257 1.00 87.94 200 LEU A O 1
ATOM 1596 N N . ASP A 1 201 ? -8.873 -5.481 -9.456 1.00 84.56 201 ASP A N 1
ATOM 1597 C CA . ASP A 1 201 ? -8.170 -6.350 -8.520 1.00 84.56 201 ASP A CA 1
ATOM 1598 C C . ASP A 1 201 ? -9.065 -6.637 -7.308 1.00 84.56 201 ASP A C 1
ATOM 1600 O O . ASP A 1 201 ? -9.722 -5.741 -6.775 1.00 84.56 201 ASP A O 1
ATOM 1604 N N . VAL A 1 202 ? -9.123 -7.899 -6.891 1.00 84.81 202 VAL A N 1
ATOM 1605 C CA . VAL A 1 202 ? -9.900 -8.352 -5.734 1.00 84.81 202 VAL A CA 1
ATOM 1606 C C . VAL A 1 202 ? -8.938 -9.022 -4.769 1.00 84.81 202 VAL A C 1
ATOM 1608 O O . VAL A 1 202 ? -8.445 -10.120 -5.026 1.00 84.81 202 VAL A O 1
ATOM 1611 N N . ARG A 1 203 ? -8.693 -8.370 -3.633 1.00 83.81 203 ARG A N 1
ATOM 1612 C CA . ARG A 1 203 ? -7.744 -8.836 -2.621 1.00 83.81 203 ARG A CA 1
ATOM 1613 C C . ARG A 1 203 ? -8.493 -9.432 -1.452 1.00 83.81 203 ARG A C 1
ATOM 1615 O O . ARG A 1 203 ? -9.249 -8.739 -0.777 1.00 83.81 203 ARG A O 1
ATOM 1622 N N . VAL A 1 204 ? -8.244 -10.708 -1.186 1.00 82.31 204 VAL A N 1
ATOM 1623 C CA . VAL A 1 204 ? -8.718 -11.395 0.017 1.00 82.31 204 VAL A CA 1
ATOM 1624 C C . VAL A 1 204 ? -7.518 -11.635 0.920 1.00 82.31 204 VAL A C 1
ATOM 1626 O O . VAL A 1 204 ? -6.536 -12.239 0.499 1.00 82.31 204 VAL A O 1
ATOM 1629 N N . GLY A 1 205 ? -7.586 -11.145 2.153 1.00 77.06 205 GLY A N 1
ATOM 1630 C CA . GLY A 1 205 ? -6.500 -11.232 3.120 1.00 77.06 205 GLY A CA 1
ATOM 1631 C C . GLY A 1 205 ? -6.942 -11.875 4.426 1.00 77.06 205 GLY A C 1
ATOM 1632 O O . GLY A 1 205 ? -8.057 -11.667 4.905 1.00 77.06 205 GLY A O 1
ATOM 1633 N N . PHE A 1 206 ? -6.033 -12.638 5.024 1.00 78.75 206 PHE A N 1
ATOM 1634 C CA . PHE A 1 206 ? -6.133 -13.104 6.400 1.00 78.75 206 PHE A CA 1
ATOM 1635 C C . PHE A 1 206 ? -4.867 -12.675 7.131 1.00 78.75 206 PHE A C 1
ATOM 1637 O O . PHE A 1 206 ? -3.760 -13.047 6.742 1.00 78.75 206 PHE A O 1
ATOM 1644 N N . TRP A 1 207 ? -5.029 -11.875 8.179 1.00 74.88 207 TRP A N 1
ATOM 1645 C CA . TRP A 1 207 ? -3.926 -11.397 8.997 1.00 74.88 207 TRP A CA 1
ATOM 1646 C C . TRP A 1 207 ? -3.952 -12.057 10.367 1.00 74.88 207 TRP A C 1
ATOM 1648 O O . TRP A 1 207 ? -5.008 -12.166 10.988 1.00 74.88 207 TRP A O 1
ATOM 1658 N N . PHE A 1 208 ? -2.776 -12.439 10.862 1.00 76.81 208 PHE A N 1
ATOM 1659 C CA . PHE A 1 208 ? -2.577 -12.971 12.204 1.00 76.81 208 PHE A CA 1
ATOM 1660 C C . PHE A 1 208 ? -1.290 -12.401 12.790 1.00 76.81 208 PHE A C 1
ATOM 1662 O O . PHE A 1 208 ? -0.202 -12.614 12.255 1.00 76.81 208 PHE A O 1
ATOM 1669 N N . ALA A 1 209 ? -1.408 -11.713 13.921 1.00 68.62 209 ALA A N 1
ATOM 1670 C CA . ALA A 1 209 ? -0.266 -11.297 14.720 1.00 68.62 209 ALA A CA 1
ATOM 1671 C C . ALA A 1 209 ? -0.394 -11.857 16.137 1.00 68.62 209 ALA A C 1
ATOM 1673 O O . ALA A 1 209 ? -1.355 -11.569 16.847 1.00 68.62 209 ALA A O 1
ATOM 1674 N N . ARG A 1 210 ? 0.609 -12.632 16.565 1.00 60.03 210 ARG A N 1
ATOM 1675 C CA . ARG A 1 210 ? 0.719 -13.130 17.939 1.00 60.03 210 ARG A CA 1
ATOM 1676 C C . ARG A 1 210 ? 1.829 -12.383 18.661 1.00 60.03 210 ARG A C 1
ATOM 1678 O O . ARG A 1 210 ? 3.005 -12.687 18.477 1.00 60.03 210 ARG A O 1
ATOM 1685 N N . THR A 1 211 ? 1.459 -11.423 19.495 1.00 56.34 211 THR A N 1
ATOM 1686 C CA . THR A 1 211 ? 2.387 -10.815 20.452 1.00 56.34 211 THR A CA 1
ATOM 1687 C C . THR A 1 211 ? 2.496 -11.728 21.675 1.00 56.34 211 THR A C 1
ATOM 1689 O O . THR A 1 211 ? 1.470 -12.158 22.204 1.00 56.34 211 THR A O 1
ATOM 1692 N N . ARG A 1 212 ? 3.725 -12.081 22.071 1.00 47.19 212 ARG A N 1
ATOM 1693 C CA . ARG A 1 212 ? 4.008 -12.746 23.353 1.00 47.19 212 ARG A CA 1
ATOM 1694 C C . ARG A 1 212 ? 4.113 -11.719 24.468 1.00 47.19 212 ARG A C 1
ATOM 1696 O O . ARG A 1 212 ? 4.608 -10.610 24.168 1.00 47.19 212 ARG A O 1
#

Secondary structure (DSSP, 8-state):
-EEEEEEE--SS-PEEETTEEE-SS-SEEEEEEEEEPPPBTTEEEEEEEEEEEE-SSSSS---EEEEEEEEEEEEEEES-TT-SS-EEEEEEEEEEEEESTTTTEEEEEEEEEEEEEEEETTEEEEEEEEEEEEEETT--TTT-EEEEEEEEEEE-TTSPTTEEEEEEEEEEEESSS-B--GGGG-SS--S----BSEEEEEEEEEEE----

Sequence (212 aa):
MYLSTRFDGDARGAVPTAYGPGYLSETAVILGLGMASKPWHHLTAWAEAGEALRYLPNTNDTAIPDYRGGLNAARGFGSLLGSRTPGLFYETTADAIYVNRFDKDWLFYSQNRGGRTFKFRDQTVQLLMNLNYSGDVKSQYWANTLEVGPGVRLHLDWMPPGVYLSLDVLRGYYLRDDYLPPCLHDPFPTHNCRAESHYLDVRVGFWFARTR

Foldseek 3Di:
DDWDWDQDDDPQAFAQDPVGGHDPDARWTWTWDKDWDDQDPQKIKMKIWTWTAHDDDPDDDGIDTKTKIKMKHKDKDDQDDVRPDKFKMKIKMWMWMQIVVRVRKIKIKIKIWTFTWDDDPPKIKTKIWIWMAMAIPVRDQVRGKTKIWIKMKIDDPPDDPQKIKMKTKIKMFGDRFFGQRPLVVDPDNPDPGDTHRIDIDIDIDITHDDDD